Protein AF-A0A397WM15-F1 (afdb_monomer_lite)

Foldseek 3Di:
DVPCVVVCCVVAVVQLVVQLCVQLVVCCVVCPQHHLPDPVDPVSNVVSSVVSNVVSNVVSCVCSVCVVVVVVVVVLVVLVVLLVVLVVLLVVLVVVVPDDPPDDDDPPPVVVVSVVSNVVSVVVSVVSNCCSVVVAPPVNVVVVVCVLVVPVVSVVCVVVVVVVVVCCVVVVVVVPPPVVPPPPDDDD

Organism: NCBI:txid1940235

Secondary structure (DSSP, 8-state):
-HHHHHTTIIIIIHHHHHHHHHHHHHHHHHTTT--TT-SS-HHHHHHHHHHHHHHHHHHHHHHHHTHHHHHHHHHHHHHHHHHHHHHHHHHHHHHHHHS---S---HHHHHHHHHHHHHHHHHHHHHHHHHHTTSS-HHHHHHHHHHHHHSHHHHHHHHHHHHHHHHHHHHHHHTTTTTTSSSS----

Radius of gyration: 33.39 Å; chains: 1; bounding box: 94×26×94 Å

Structure (mmCIF, N/CA/C/O backbone):
data_AF-A0A397WM15-F1
#
_entry.id   AF-A0A397WM15-F1
#
loop_
_atom_site.group_PDB
_atom_site.id
_atom_site.type_symbol
_atom_site.label_atom_id
_atom_site.label_alt_id
_atom_site.label_comp_id
_atom_site.label_asym_id
_atom_site.label_entity_id
_atom_site.label_seq_id
_atom_site.pdbx_PDB_ins_code
_atom_site.Cartn_x
_atom_site.Cartn_y
_atom_site.Cartn_z
_atom_site.occupancy
_atom_site.B_iso_or_equiv
_atom_site.auth_seq_id
_atom_site.auth_comp_id
_atom_site.auth_asym_id
_atom_site.auth_atom_id
_atom_site.pdbx_PDB_model_num
ATOM 1 N N . MET A 1 1 ? -27.833 -17.710 -2.527 1.00 54.34 1 MET A N 1
ATOM 2 C CA . MET A 1 1 ? -26.428 -17.341 -2.224 1.00 54.34 1 MET A CA 1
ATOM 3 C C . MET A 1 1 ? -26.056 -15.906 -2.628 1.00 54.34 1 MET A C 1
ATOM 5 O O . MET A 1 1 ? -25.158 -15.355 -2.011 1.00 54.34 1 MET A O 1
ATOM 9 N N . SER A 1 2 ? -26.748 -15.255 -3.577 1.00 63.28 2 SER A N 1
ATOM 10 C CA . SER A 1 2 ? -26.380 -13.904 -4.061 1.00 63.28 2 SER A CA 1
ATOM 11 C C . SER A 1 2 ? -26.766 -12.721 -3.156 1.00 63.28 2 SER A C 1
ATOM 13 O O . SER A 1 2 ? -26.162 -11.661 -3.260 1.00 63.28 2 SER A O 1
ATOM 15 N N . VAL A 1 3 ? -27.729 -12.876 -2.239 1.00 62.28 3 VAL A N 1
ATOM 16 C CA . V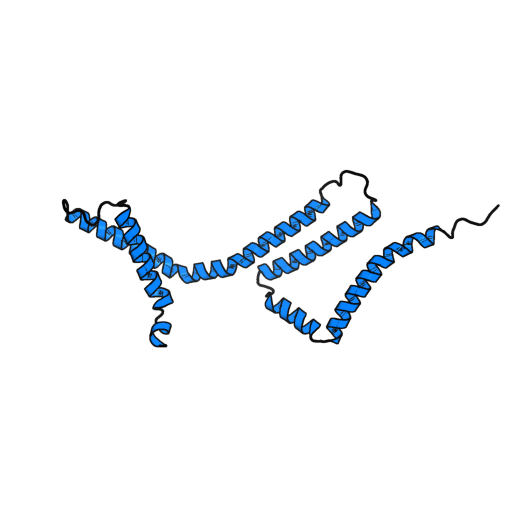AL A 1 3 ? -28.230 -11.751 -1.419 1.00 62.28 3 VAL A CA 1
ATOM 17 C C . VAL A 1 3 ? -27.223 -11.315 -0.343 1.00 62.28 3 VAL A C 1
ATOM 19 O O . VAL A 1 3 ? -27.030 -10.122 -0.152 1.00 62.28 3 VAL A O 1
ATOM 22 N N . LEU A 1 4 ? -26.505 -12.251 0.297 1.00 59.56 4 LEU A N 1
ATOM 23 C CA . LEU A 1 4 ? -25.482 -11.923 1.309 1.00 59.56 4 LEU A CA 1
ATOM 24 C C . LEU A 1 4 ? -24.221 -11.283 0.706 1.00 59.56 4 LEU A C 1
ATOM 26 O O . LEU A 1 4 ? -23.573 -10.477 1.369 1.00 59.56 4 LEU A O 1
ATOM 30 N N . LYS A 1 5 ? -23.877 -11.626 -0.542 1.00 58.12 5 LYS A N 1
ATOM 31 C CA . LYS A 1 5 ? -22.719 -11.051 -1.242 1.00 58.12 5 LYS A CA 1
ATOM 32 C C . LYS A 1 5 ? -22.997 -9.614 -1.698 1.00 58.12 5 LYS A C 1
ATOM 34 O O . LYS A 1 5 ? -22.130 -8.762 -1.587 1.00 58.12 5 LYS A O 1
ATOM 39 N N . ASN A 1 6 ? -24.230 -9.328 -2.121 1.00 62.03 6 ASN A N 1
ATOM 40 C CA . ASN A 1 6 ? -24.631 -7.989 -2.562 1.00 62.03 6 ASN A CA 1
ATOM 41 C C . ASN A 1 6 ? -24.880 -7.009 -1.402 1.00 62.03 6 ASN A C 1
ATOM 43 O O . ASN A 1 6 ? -24.878 -5.804 -1.622 1.00 62.03 6 ASN A O 1
ATOM 47 N N . PHE A 1 7 ? -25.084 -7.504 -0.176 1.00 64.12 7 PHE A N 1
ATOM 48 C CA . PHE A 1 7 ? -25.307 -6.661 1.006 1.00 64.12 7 PHE A CA 1
ATOM 49 C C . PHE A 1 7 ? -24.009 -6.119 1.631 1.00 64.12 7 PHE A C 1
ATOM 51 O O . PHE A 1 7 ? -24.062 -5.435 2.649 1.00 64.12 7 PHE A O 1
ATOM 58 N N . GLY A 1 8 ? -22.835 -6.460 1.081 1.00 70.75 8 GLY A N 1
ATOM 59 C CA . GLY A 1 8 ? -21.544 -6.060 1.653 1.00 70.75 8 GLY A CA 1
ATOM 60 C C . GLY A 1 8 ? -21.280 -6.659 3.041 1.00 70.75 8 GLY A C 1
ATOM 61 O O . GLY A 1 8 ? -20.458 -6.144 3.794 1.00 70.75 8 GLY A O 1
ATOM 62 N N . PHE A 1 9 ? -21.973 -7.743 3.415 1.00 81.31 9 PHE A N 1
ATOM 63 C CA . PHE A 1 9 ? -21.850 -8.339 4.748 1.00 81.31 9 PHE A CA 1
ATOM 64 C C . PHE A 1 9 ? -20.422 -8.827 5.030 1.00 81.31 9 PHE A C 1
ATOM 66 O O . PHE A 1 9 ? -19.881 -8.569 6.101 1.00 81.31 9 PHE A O 1
ATOM 73 N N . PHE A 1 10 ? -19.793 -9.490 4.059 1.00 81.62 10 PHE A N 1
ATOM 74 C CA . PHE A 1 10 ? -18.428 -10.003 4.206 1.00 81.62 10 PHE A CA 1
ATOM 75 C C . PHE A 1 10 ? -17.354 -8.925 4.057 1.00 81.62 10 PHE A C 1
ATOM 77 O O . PHE A 1 10 ? -16.310 -9.036 4.689 1.00 81.62 10 PHE A O 1
ATOM 84 N N . ASP A 1 11 ? -17.621 -7.884 3.271 1.00 80.50 11 ASP A N 1
ATOM 85 C CA . ASP A 1 11 ? -16.630 -6.848 2.968 1.00 80.50 11 ASP A CA 1
ATOM 86 C C . ASP A 1 11 ? -16.644 -5.705 3.996 1.00 80.50 11 ASP A C 1
ATOM 88 O O . ASP A 1 11 ? -15.633 -5.039 4.199 1.00 80.50 11 ASP A O 1
ATOM 92 N N . ILE A 1 12 ? -17.778 -5.483 4.674 1.00 84.94 12 ILE A N 1
ATOM 93 C CA . ILE A 1 12 ? -17.985 -4.335 5.570 1.00 84.94 12 ILE A CA 1
ATOM 94 C C . ILE A 1 12 ? -18.356 -4.799 6.979 1.00 84.94 12 ILE A C 1
ATOM 96 O O . ILE A 1 12 ? -17.668 -4.461 7.940 1.00 84.94 12 ILE A O 1
ATOM 100 N N . ILE A 1 13 ? -19.421 -5.593 7.126 1.00 88.56 13 ILE A N 1
ATOM 101 C CA . ILE A 1 13 ? -19.992 -5.923 8.446 1.00 88.56 13 ILE A CA 1
ATOM 102 C C . ILE A 1 13 ? -19.086 -6.885 9.224 1.00 88.56 13 ILE A C 1
ATOM 104 O O . ILE A 1 13 ? -18.831 -6.674 10.410 1.00 88.56 13 ILE A O 1
ATOM 108 N N . LEU A 1 14 ? -18.577 -7.929 8.569 1.00 91.19 14 LEU A N 1
ATOM 109 C CA . LEU A 1 14 ? -17.721 -8.919 9.217 1.00 91.19 14 LEU A CA 1
ATOM 110 C C . LEU A 1 14 ? -16.381 -8.315 9.690 1.00 91.19 14 LEU A C 1
ATOM 112 O O . LEU A 1 14 ? -16.061 -8.482 10.871 1.00 91.19 14 LEU A O 1
ATOM 116 N N . PRO A 1 15 ? -15.625 -7.562 8.862 1.00 89.50 15 PRO A N 1
ATOM 117 C CA . PRO A 1 15 ? -14.410 -6.888 9.311 1.00 89.50 15 PRO A CA 1
ATOM 118 C C . PRO A 1 15 ? -14.702 -5.850 10.395 1.00 89.50 15 PRO A C 1
ATOM 120 O O . PRO A 1 15 ? -13.944 -5.751 11.356 1.00 89.50 15 PRO A O 1
ATOM 123 N N . PHE A 1 16 ? -15.822 -5.127 10.293 1.00 93.94 16 PHE A N 1
ATOM 124 C CA . PHE A 1 16 ? -16.241 -4.153 11.300 1.00 93.94 16 PHE A CA 1
ATOM 125 C C . PHE A 1 16 ? -16.418 -4.784 12.683 1.00 93.94 16 PHE A C 1
ATOM 127 O O . PHE A 1 16 ? -15.799 -4.331 13.647 1.00 93.94 16 PHE A O 1
ATOM 134 N N . ILE A 1 17 ? -17.229 -5.845 12.782 1.00 94.88 17 ILE A N 1
ATOM 135 C CA . ILE A 1 17 ? -17.481 -6.535 14.056 1.00 94.88 17 ILE A CA 1
ATOM 136 C C . ILE A 1 17 ? -16.173 -7.109 14.607 1.00 94.88 17 ILE A C 1
ATOM 138 O O . ILE A 1 17 ? -15.927 -7.025 15.811 1.00 94.88 17 ILE A O 1
ATOM 142 N N . LEU A 1 18 ? -15.320 -7.653 13.733 1.00 95.38 18 LEU A N 1
ATOM 143 C CA . LEU A 1 18 ? -14.041 -8.230 14.127 1.00 95.38 18 LEU A CA 1
ATOM 144 C C . LEU A 1 18 ? -13.084 -7.175 14.694 1.00 95.38 18 LEU A C 1
ATOM 146 O O . LEU A 1 18 ? -12.526 -7.384 15.768 1.00 95.38 18 LEU A O 1
ATOM 150 N N . ILE A 1 19 ? -12.923 -6.035 14.017 1.00 95.69 19 ILE A N 1
ATOM 151 C CA . ILE A 1 19 ? -12.065 -4.935 14.479 1.00 95.69 19 ILE A CA 1
ATOM 152 C C . ILE A 1 19 ? -12.622 -4.341 15.772 1.00 95.69 19 ILE A C 1
ATOM 154 O O . ILE A 1 19 ? -11.866 -4.146 16.721 1.00 95.69 19 ILE A O 1
ATOM 158 N N . TYR A 1 20 ? -13.935 -4.109 15.848 1.00 96.69 20 TYR A N 1
ATOM 159 C CA . TYR A 1 20 ? -14.584 -3.627 17.066 1.00 96.69 20 TYR A CA 1
ATOM 160 C C . TYR A 1 20 ? -14.300 -4.556 18.252 1.00 96.69 20 TYR A C 1
ATOM 162 O O . TYR A 1 20 ? -13.811 -4.099 19.284 1.00 96.69 20 TYR A O 1
ATOM 170 N N . ALA A 1 21 ? -14.553 -5.859 18.098 1.00 96.31 21 ALA A N 1
ATOM 171 C CA . ALA A 1 21 ? -14.347 -6.838 19.161 1.00 96.31 21 ALA A CA 1
ATOM 172 C C . ALA A 1 21 ? -12.867 -6.975 19.542 1.00 96.31 21 ALA A C 1
ATOM 174 O O . ALA A 1 21 ? -12.546 -7.097 20.724 1.00 96.31 21 ALA A O 1
ATOM 175 N N . LEU A 1 22 ? -11.965 -6.922 18.560 1.00 97.00 22 LEU A N 1
ATOM 176 C CA . LEU A 1 22 ? -10.525 -7.004 18.778 1.00 97.00 22 LEU A CA 1
ATOM 177 C C . LEU A 1 22 ? -10.012 -5.793 19.561 1.00 97.00 22 LEU A C 1
ATOM 179 O O . LEU A 1 22 ? -9.345 -5.967 20.577 1.00 97.00 22 LEU A O 1
ATOM 183 N N . ILE A 1 23 ? -10.362 -4.577 19.143 1.00 96.50 23 ILE A N 1
ATOM 184 C CA . ILE A 1 23 ? -9.941 -3.348 19.824 1.00 96.50 23 ILE A CA 1
ATOM 185 C C . ILE A 1 23 ? -10.574 -3.258 21.216 1.00 96.50 23 ILE A C 1
ATOM 187 O O . ILE A 1 23 ? -9.862 -2.991 22.187 1.00 96.50 23 ILE A O 1
ATOM 191 N N . PHE A 1 24 ? -11.864 -3.584 21.340 1.00 95.19 24 PHE A N 1
ATOM 192 C CA . PHE A 1 24 ? -12.550 -3.652 22.631 1.00 95.19 24 PHE A CA 1
ATOM 193 C C . PHE A 1 24 ? -11.863 -4.649 23.564 1.00 95.19 24 PHE A C 1
ATOM 195 O O . PHE A 1 24 ? -11.583 -4.331 24.718 1.00 95.19 24 PHE A O 1
ATOM 202 N N . GLY A 1 25 ? -11.546 -5.843 23.061 1.00 94.75 25 GLY A N 1
ATOM 203 C CA . GLY A 1 25 ? -10.860 -6.885 23.816 1.00 94.75 25 GLY A CA 1
ATOM 204 C C . GLY A 1 25 ? -9.452 -6.474 24.245 1.00 94.75 25 GLY A C 1
ATOM 205 O O . GLY A 1 25 ? -9.078 -6.711 25.392 1.00 94.75 25 GLY A O 1
ATOM 206 N N . ILE A 1 26 ? -8.688 -5.817 23.368 1.00 95.81 26 ILE A N 1
ATOM 207 C CA . ILE A 1 26 ? -7.344 -5.311 23.687 1.00 95.81 26 ILE A CA 1
ATOM 208 C C . ILE A 1 26 ? -7.418 -4.240 24.780 1.00 95.81 26 ILE A C 1
ATOM 210 O O . ILE A 1 26 ? -6.690 -4.323 25.770 1.00 95.81 26 ILE A O 1
ATOM 214 N N . LEU A 1 27 ? -8.308 -3.257 24.644 1.00 94.50 27 LEU A N 1
ATOM 215 C CA . LEU A 1 27 ? -8.485 -2.182 25.627 1.00 94.50 27 LEU A CA 1
ATOM 216 C C . LEU A 1 27 ? -8.990 -2.713 26.974 1.00 94.50 27 LEU A C 1
ATOM 218 O O . LEU A 1 27 ? -8.492 -2.306 28.021 1.00 94.50 27 LEU A O 1
ATOM 222 N N . ALA A 1 28 ? -9.934 -3.656 26.954 1.00 92.00 28 ALA A N 1
ATOM 223 C CA . ALA A 1 28 ? -10.454 -4.280 28.166 1.00 92.00 28 ALA A CA 1
ATOM 224 C C . ALA A 1 28 ? -9.397 -5.144 28.868 1.00 92.00 28 ALA A C 1
ATOM 226 O O . ALA A 1 28 ? -9.311 -5.128 30.092 1.00 92.00 28 ALA A O 1
ATOM 227 N N . LYS A 1 29 ? -8.567 -5.874 28.110 1.00 92.62 29 LYS A N 1
ATOM 228 C CA . LYS A 1 29 ? -7.525 -6.741 28.677 1.00 92.62 29 LYS A CA 1
ATOM 229 C C . LYS A 1 29 ? -6.316 -5.968 29.197 1.00 92.62 29 LYS A C 1
ATOM 231 O O . LYS A 1 29 ? -5.704 -6.392 30.169 1.00 92.62 29 LYS A O 1
ATOM 236 N N . THR A 1 30 ? -5.959 -4.864 28.546 1.00 93.44 30 THR A N 1
ATOM 237 C CA . THR A 1 30 ? -4.837 -4.016 28.981 1.00 93.44 30 THR A CA 1
ATOM 238 C C . THR A 1 30 ? -5.197 -3.114 30.157 1.00 93.44 30 THR A C 1
ATOM 240 O O . THR A 1 30 ? -4.291 -2.593 30.797 1.00 93.44 30 THR A O 1
ATOM 243 N N . GLN A 1 31 ? -6.492 -2.932 30.450 1.00 88.75 31 GLN A N 1
ATOM 244 C CA . GLN A 1 31 ? -7.000 -2.108 31.554 1.00 88.75 31 GLN A CA 1
ATOM 245 C C 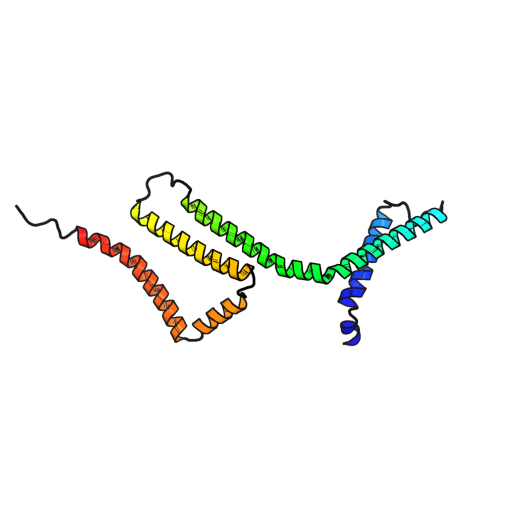. GLN A 1 31 ? -6.420 -0.679 31.578 1.00 88.75 31 GLN A C 1
ATOM 247 O O . GLN A 1 31 ? -6.398 -0.028 32.620 1.00 88.75 31 GLN A O 1
ATOM 252 N N . ILE A 1 32 ? -6.001 -0.148 30.419 1.00 88.81 32 ILE A N 1
ATOM 253 C CA . ILE A 1 32 ? -5.406 1.198 30.286 1.00 88.81 32 ILE A CA 1
ATOM 254 C C . ILE A 1 32 ? -6.354 2.292 30.794 1.00 88.81 32 ILE A C 1
ATOM 256 O O . ILE A 1 32 ? -5.917 3.302 31.338 1.00 88.81 32 ILE A O 1
ATOM 260 N N . LEU A 1 33 ? -7.661 2.088 30.623 1.00 85.19 33 LEU A N 1
ATOM 261 C CA . LEU A 1 33 ? -8.709 3.023 31.038 1.00 85.19 33 LEU A CA 1
ATOM 262 C C . LEU A 1 33 ? -9.352 2.639 32.384 1.00 85.19 33 LEU A C 1
ATOM 264 O O . LEU A 1 33 ? -10.275 3.315 32.834 1.00 85.19 33 LEU A O 1
ATOM 268 N N . GLY A 1 34 ? -8.872 1.571 33.027 1.00 84.62 34 GLY A N 1
ATOM 269 C CA . GLY A 1 34 ? -9.481 0.931 34.194 1.00 84.62 34 GLY A CA 1
ATOM 270 C C . GLY A 1 34 ? -10.110 -0.425 33.866 1.00 84.62 34 GLY A C 1
ATOM 271 O O . GLY A 1 34 ? -10.104 -0.862 32.714 1.00 84.62 34 GLY A O 1
ATOM 272 N N . ASP A 1 35 ? -10.654 -1.094 34.884 1.00 88.31 35 ASP A N 1
ATOM 273 C CA . ASP A 1 35 ? -11.287 -2.405 34.739 1.00 88.31 35 ASP A CA 1
ATOM 274 C C . ASP A 1 35 ? -12.787 -2.266 34.373 1.00 88.31 35 ASP A C 1
ATOM 276 O O . ASP A 1 35 ? -13.593 -1.812 35.190 1.00 88.31 35 ASP A O 1
ATOM 280 N N . PRO A 1 36 ? -13.207 -2.658 33.151 1.00 83.31 36 PRO A N 1
ATOM 281 C CA . PRO A 1 36 ? -14.607 -2.589 32.718 1.00 83.31 36 PRO A CA 1
ATOM 282 C C . PRO A 1 36 ? -15.515 -3.658 33.356 1.00 83.31 36 PRO A C 1
ATOM 284 O O . PRO A 1 36 ? -16.713 -3.722 33.032 1.00 83.31 36 PRO A O 1
ATOM 287 N N . PHE A 1 37 ? -14.962 -4.519 34.213 1.00 84.38 37 PHE A N 1
ATOM 288 C CA . PHE A 1 37 ? -15.671 -5.562 34.955 1.00 84.38 37 PHE A CA 1
ATOM 289 C C . PHE A 1 37 ? -15.461 -5.451 36.477 1.00 84.38 37 PHE A C 1
ATOM 291 O O . PHE A 1 37 ? -15.766 -6.400 37.203 1.00 84.38 37 PHE A O 1
ATOM 298 N N . GLU A 1 38 ? -14.988 -4.295 36.961 1.00 85.19 38 GLU A N 1
ATOM 299 C CA . GLU A 1 38 ? -14.793 -4.030 38.389 1.00 85.19 38 GLU A CA 1
ATOM 300 C C . GLU A 1 38 ? -16.117 -4.149 39.163 1.00 85.19 38 GLU A C 1
ATOM 302 O O . GLU A 1 38 ? -17.130 -3.555 38.788 1.00 85.19 38 GLU A O 1
ATOM 307 N N . LYS A 1 39 ? -16.116 -4.932 40.251 1.00 80.94 39 LYS A N 1
ATOM 308 C CA . LYS A 1 39 ? -17.309 -5.168 41.089 1.00 80.94 39 LYS A CA 1
ATOM 309 C C . LYS A 1 39 ? -17.465 -4.167 42.233 1.00 80.94 39 LYS A C 1
ATOM 311 O O . LYS A 1 39 ? -18.573 -3.997 42.724 1.00 80.94 39 LYS A O 1
ATOM 316 N N . ASP A 1 40 ? -16.372 -3.531 42.649 1.00 81.94 40 ASP A N 1
ATOM 317 C CA . ASP A 1 40 ? -16.343 -2.629 43.808 1.00 81.94 40 ASP A CA 1
ATOM 318 C C . ASP A 1 40 ? -17.006 -1.276 43.499 1.00 81.94 40 ASP A C 1
ATOM 320 O O . ASP A 1 40 ? -17.732 -0.708 44.309 1.00 81.94 40 ASP A O 1
ATOM 324 N N . ASN A 1 41 ? -16.822 -0.778 42.272 1.00 86.31 41 ASN A N 1
ATOM 325 C CA . ASN A 1 41 ? -17.402 0.482 41.823 1.00 86.31 41 ASN A CA 1
ATOM 326 C C . ASN A 1 41 ? -18.117 0.314 40.480 1.00 86.31 41 ASN A C 1
ATOM 328 O O . ASN A 1 41 ? -17.574 0.593 39.407 1.00 86.31 41 ASN A O 1
ATOM 332 N N . GLU A 1 42 ? -19.374 -0.120 40.551 1.00 87.06 42 GLU A N 1
ATOM 333 C CA . GLU A 1 42 ? -20.180 -0.413 39.365 1.00 87.06 42 GLU A CA 1
ATOM 334 C C . GLU A 1 42 ? -20.388 0.823 38.471 1.00 87.06 42 GLU A C 1
ATOM 336 O O . GLU A 1 42 ? -20.399 0.711 37.243 1.00 87.06 42 GLU A O 1
ATOM 341 N N . ALA A 1 43 ? -20.499 2.019 39.063 1.00 87.56 43 ALA A N 1
ATOM 342 C CA . ALA A 1 43 ? -20.637 3.269 38.316 1.00 87.56 43 ALA A CA 1
ATOM 343 C C . ALA A 1 43 ? -19.388 3.551 37.465 1.00 87.56 43 ALA A C 1
ATOM 345 O O . ALA A 1 43 ? -19.498 3.888 36.281 1.00 87.56 43 ALA A O 1
ATOM 346 N N . ARG A 1 44 ? -18.199 3.342 38.043 1.00 87.69 44 ARG A N 1
ATOM 347 C CA . ARG A 1 44 ? -16.922 3.476 37.337 1.00 87.69 44 ARG A CA 1
ATOM 348 C C . ARG A 1 44 ? -16.769 2.415 36.249 1.00 87.69 44 ARG A C 1
ATOM 350 O O . ARG A 1 44 ? -16.441 2.770 35.118 1.00 87.69 44 ARG A O 1
ATOM 357 N N . ALA A 1 45 ? -17.075 1.151 36.543 1.00 88.06 45 ALA A N 1
ATOM 358 C CA . ALA A 1 45 ? -16.999 0.063 35.565 1.00 88.06 45 ALA A CA 1
ATOM 359 C C . ALA A 1 45 ? -17.896 0.327 34.339 1.00 88.06 45 ALA A C 1
ATOM 361 O O . ALA A 1 45 ? -17.479 0.130 33.192 1.00 88.06 45 ALA A O 1
ATOM 362 N N . ARG A 1 46 ? -19.111 0.854 34.558 1.00 89.69 46 ARG A N 1
ATOM 363 C CA . ARG A 1 46 ? -20.043 1.234 33.481 1.00 89.69 46 ARG A CA 1
ATOM 364 C C . ARG A 1 46 ? -19.512 2.377 32.617 1.00 89.69 46 ARG A C 1
ATOM 366 O O . ARG A 1 46 ? -19.652 2.337 31.390 1.00 89.69 46 ARG A O 1
ATOM 373 N N . PHE A 1 47 ? -18.895 3.375 33.247 1.00 91.38 47 PHE A N 1
ATOM 374 C CA . PHE A 1 47 ? -18.282 4.503 32.549 1.00 91.38 47 PHE A CA 1
ATOM 375 C C . PHE A 1 47 ? -17.103 4.044 31.682 1.00 91.38 47 PHE A C 1
ATOM 377 O O . PHE A 1 47 ? -17.075 4.320 30.482 1.00 91.38 47 PHE A O 1
ATOM 384 N N . VAL A 1 48 ? -16.192 3.247 32.249 1.00 91.75 48 VAL A N 1
ATOM 385 C CA . VAL A 1 48 ? -15.030 2.693 31.536 1.00 91.75 48 VAL A CA 1
ATOM 386 C C . VAL A 1 48 ? -15.468 1.820 30.360 1.00 91.75 48 VAL A C 1
ATOM 388 O O . VAL A 1 48 ? -14.968 1.993 29.248 1.00 91.75 48 VAL A O 1
ATOM 391 N N . ARG A 1 49 ? -16.459 0.938 30.551 1.00 92.75 49 ARG A N 1
ATOM 392 C CA . ARG A 1 49 ? -16.993 0.101 29.465 1.00 92.75 49 ARG A CA 1
ATOM 393 C C . ARG A 1 49 ? -17.578 0.933 28.323 1.00 92.75 49 ARG A C 1
ATOM 395 O O . ARG A 1 49 ? -17.356 0.602 27.160 1.00 92.75 49 ARG A O 1
ATOM 402 N N . SER A 1 50 ? -18.311 1.998 28.644 1.00 93.69 50 SER A N 1
ATOM 403 C CA . SER A 1 50 ? -18.890 2.899 27.638 1.00 93.69 50 SER A CA 1
ATOM 404 C C . SER A 1 50 ? -17.804 3.603 26.825 1.00 93.69 50 SER A C 1
ATOM 406 O O . SER A 1 50 ? -17.896 3.649 25.601 1.00 93.69 50 SER A O 1
ATOM 408 N N . ILE A 1 51 ? -16.741 4.076 27.484 1.00 94.50 51 ILE A N 1
ATOM 409 C CA . ILE A 1 51 ? -15.601 4.704 26.804 1.00 94.50 51 ILE A CA 1
ATOM 410 C C . ILE A 1 51 ? -14.874 3.700 25.909 1.00 94.50 51 ILE A C 1
ATOM 412 O O . ILE A 1 51 ? -14.643 3.993 24.737 1.00 94.50 51 ILE A O 1
ATOM 416 N N . ILE A 1 52 ? -14.544 2.511 26.424 1.00 95.25 52 ILE A N 1
ATOM 417 C CA . ILE A 1 52 ? -13.865 1.472 25.637 1.00 95.25 52 ILE A CA 1
ATOM 418 C C . ILE A 1 52 ? -14.707 1.102 24.412 1.00 95.25 52 ILE A C 1
ATOM 420 O O . ILE A 1 52 ? -14.171 1.014 23.307 1.00 95.25 52 ILE A O 1
ATOM 424 N N . SER A 1 53 ? -16.021 0.934 24.586 1.00 95.44 53 SER A N 1
ATOM 425 C CA . SER A 1 53 ? -16.953 0.662 23.488 1.00 95.44 53 SER A CA 1
ATOM 426 C C . SER A 1 53 ? -16.939 1.775 22.440 1.00 95.44 53 SER A C 1
ATOM 428 O O . SER A 1 53 ? -16.747 1.497 21.258 1.00 95.44 53 SER A O 1
ATOM 430 N N . LEU A 1 54 ? -17.043 3.039 22.858 1.00 96.00 54 LEU A N 1
ATOM 431 C CA . LEU A 1 54 ? -17.075 4.184 21.949 1.00 96.00 54 LEU A CA 1
ATOM 432 C C . LEU A 1 54 ? -15.760 4.361 21.174 1.00 96.00 54 LEU A C 1
ATOM 434 O O . LEU A 1 54 ? -15.786 4.613 19.967 1.00 96.00 54 LEU A O 1
ATOM 438 N N . ILE A 1 55 ? -14.615 4.178 21.838 1.00 95.62 55 ILE A N 1
ATOM 439 C CA . ILE A 1 55 ? -13.293 4.225 21.196 1.00 95.62 55 ILE A CA 1
ATOM 440 C C . ILE A 1 55 ? -13.159 3.086 20.182 1.00 95.62 55 ILE A C 1
ATOM 442 O O . ILE A 1 55 ? -12.786 3.320 19.033 1.00 95.62 55 ILE A O 1
ATOM 446 N N . SER A 1 56 ? -13.516 1.863 20.581 1.00 96.44 56 SER A N 1
ATOM 447 C CA . SER A 1 56 ? -13.430 0.681 19.713 1.00 96.44 56 SER A CA 1
ATOM 448 C C . SER A 1 56 ? -14.336 0.810 18.493 1.00 96.44 56 SER A C 1
ATOM 450 O O . SER A 1 56 ? -13.930 0.480 17.381 1.00 96.44 56 SER A O 1
ATOM 452 N N . LEU A 1 57 ? -15.544 1.340 18.688 1.00 96.31 57 LEU A N 1
ATOM 453 C CA . LEU A 1 57 ? -16.511 1.602 17.628 1.00 96.31 57 LEU A CA 1
ATOM 454 C C . LEU A 1 57 ? -15.991 2.659 16.649 1.00 96.31 57 LEU A C 1
ATOM 456 O O . LEU A 1 57 ? -16.052 2.458 15.438 1.00 96.31 57 LEU A O 1
ATOM 460 N N . SER A 1 58 ? -15.428 3.753 17.167 1.00 95.94 58 SER A N 1
ATOM 461 C CA . SER A 1 58 ? -14.846 4.822 16.348 1.00 95.94 58 SER A CA 1
ATOM 462 C C . SER A 1 58 ? -13.682 4.309 15.499 1.00 95.94 58 SER A C 1
ATOM 464 O O . SER A 1 58 ? -13.625 4.584 14.302 1.00 95.94 58 SER A O 1
ATOM 466 N N . ILE A 1 59 ? -12.787 3.508 16.085 1.00 95.12 59 ILE A N 1
ATOM 467 C CA . ILE A 1 59 ? -11.665 2.895 15.361 1.00 95.12 59 ILE A CA 1
ATOM 468 C C . ILE A 1 59 ? -12.176 1.926 14.291 1.00 95.12 59 ILE A C 1
ATOM 470 O O . ILE A 1 59 ? -11.718 1.988 13.152 1.00 95.12 59 ILE A O 1
ATOM 474 N N . ALA A 1 60 ? -13.150 1.073 14.616 1.00 95.00 60 ALA A N 1
ATOM 475 C CA . ALA A 1 60 ? -13.728 0.140 13.651 1.00 95.00 60 ALA A CA 1
ATOM 476 C C . ALA A 1 60 ? -14.344 0.868 12.445 1.00 95.00 60 ALA A C 1
ATOM 478 O O . ALA A 1 60 ? -14.087 0.483 11.303 1.00 95.00 60 ALA A O 1
ATOM 479 N N . PHE A 1 61 ? -15.083 1.958 12.675 1.00 93.44 61 PHE A N 1
ATOM 480 C CA . PHE A 1 61 ? -15.618 2.784 11.590 1.00 93.44 61 PHE A CA 1
ATOM 481 C C . PHE A 1 61 ? -14.528 3.458 10.758 1.00 93.44 61 PHE A C 1
ATOM 483 O O . PHE A 1 61 ? -14.641 3.475 9.535 1.00 93.44 61 PHE A O 1
ATOM 490 N N . LEU A 1 62 ? -13.470 3.984 11.382 1.00 93.31 62 LEU A N 1
ATOM 491 C CA . LEU A 1 62 ? -12.362 4.608 10.654 1.00 93.31 62 LEU A CA 1
ATOM 492 C C . LEU A 1 62 ? -11.633 3.605 9.757 1.00 93.31 62 LEU A C 1
ATOM 494 O O . LEU A 1 62 ? -11.363 3.906 8.597 1.00 93.31 62 LEU A O 1
ATOM 498 N N . VAL A 1 63 ? -11.349 2.406 10.268 1.00 91.88 63 VAL A N 1
ATOM 499 C CA . VAL A 1 63 ? -10.640 1.372 9.503 1.00 91.88 63 VAL A CA 1
ATOM 500 C C . VAL A 1 63 ? -11.479 0.895 8.318 1.00 91.88 63 VAL A C 1
ATOM 502 O O . VAL A 1 63 ? -10.974 0.815 7.201 1.00 91.88 63 VAL A O 1
ATOM 505 N N . VAL A 1 64 ? -12.768 0.626 8.536 1.00 90.94 64 VAL A N 1
ATOM 506 C CA . VAL A 1 64 ? -13.670 0.170 7.467 1.00 90.94 64 VAL A CA 1
ATOM 507 C C . VAL A 1 64 ? -13.964 1.295 6.471 1.00 90.94 64 VAL A C 1
ATOM 509 O O . VAL A 1 64 ? -13.971 1.062 5.265 1.00 90.94 64 VAL A O 1
ATOM 512 N N . GLY A 1 65 ? -14.126 2.534 6.940 1.00 88.75 65 GLY A N 1
ATOM 513 C CA . GLY A 1 65 ? -14.303 3.703 6.076 1.00 88.75 65 GLY A CA 1
ATOM 514 C C . GLY A 1 65 ? -13.080 3.988 5.198 1.00 88.75 65 GLY A C 1
ATOM 515 O O . GLY A 1 65 ? -13.225 4.385 4.042 1.00 88.75 65 GLY A O 1
ATOM 516 N N . ALA A 1 66 ? -11.874 3.723 5.706 1.00 89.50 66 ALA A N 1
ATOM 517 C CA . ALA A 1 66 ? -10.628 3.871 4.961 1.00 89.50 66 ALA A CA 1
ATOM 518 C C . ALA A 1 66 ? -10.309 2.685 4.031 1.00 89.50 66 ALA A C 1
ATOM 520 O O . ALA A 1 66 ? -9.312 2.744 3.312 1.00 89.50 66 ALA A O 1
ATOM 521 N N . TYR A 1 67 ? -11.135 1.631 3.995 1.00 85.81 67 TYR A N 1
ATOM 522 C CA . TYR A 1 67 ? -10.863 0.401 3.242 1.00 85.81 67 TYR A CA 1
ATOM 523 C C . TYR A 1 67 ? -10.481 0.657 1.778 1.00 85.81 67 TYR A C 1
ATOM 525 O O . TYR A 1 67 ? -9.435 0.204 1.318 1.00 85.81 67 TYR A O 1
ATOM 533 N N . ASN A 1 68 ? -11.275 1.462 1.066 1.00 85.75 68 ASN A N 1
ATOM 534 C CA . ASN A 1 68 ? -11.007 1.788 -0.336 1.00 85.75 68 ASN A CA 1
ATOM 535 C C . ASN A 1 68 ? -9.678 2.532 -0.514 1.00 85.75 68 ASN A C 1
ATOM 537 O O . ASN A 1 68 ? -8.962 2.292 -1.479 1.00 85.75 68 ASN A O 1
ATOM 541 N N . VAL A 1 69 ? -9.323 3.417 0.421 1.00 87.56 69 VAL A N 1
ATOM 542 C CA . VAL A 1 69 ? -8.053 4.156 0.378 1.00 87.56 69 VAL A CA 1
ATOM 543 C C . VAL A 1 69 ? -6.882 3.196 0.568 1.00 87.56 69 VAL A C 1
ATOM 545 O O . VAL A 1 69 ? -5.915 3.250 -0.188 1.00 87.56 69 VAL A O 1
ATOM 548 N N . VAL A 1 70 ? -6.986 2.277 1.530 1.00 87.06 70 VAL A N 1
ATOM 549 C CA . VAL A 1 70 ? -5.951 1.268 1.788 1.00 87.06 70 VAL A CA 1
ATOM 550 C C . VAL A 1 70 ? -5.772 0.344 0.584 1.00 87.06 70 VAL A C 1
ATOM 552 O O . VAL A 1 70 ? -4.634 0.087 0.194 1.00 87.06 70 VAL A O 1
ATOM 555 N N . LEU A 1 71 ? -6.862 -0.091 -0.055 1.00 87.62 71 LEU A N 1
ATOM 556 C CA . LEU A 1 71 ? -6.790 -0.883 -1.286 1.00 87.62 71 LEU A CA 1
ATOM 557 C C . LEU A 1 71 ? -6.065 -0.137 -2.410 1.00 87.62 71 LEU A C 1
ATOM 559 O O . LEU A 1 71 ? -5.182 -0.700 -3.051 1.00 87.62 71 LEU A O 1
ATOM 563 N N . ARG A 1 72 ? -6.375 1.149 -2.616 1.00 86.81 72 ARG A N 1
ATOM 564 C CA . ARG A 1 72 ? -5.681 1.970 -3.621 1.00 86.81 72 ARG A CA 1
ATOM 565 C C . ARG A 1 72 ? -4.195 2.122 -3.324 1.00 86.81 72 ARG A C 1
ATOM 567 O O . ARG A 1 72 ? -3.382 2.074 -4.241 1.00 86.81 72 ARG A O 1
ATOM 574 N N . ILE A 1 73 ? -3.829 2.272 -2.052 1.00 88.31 73 ILE A N 1
ATOM 575 C CA . ILE A 1 73 ? -2.420 2.297 -1.651 1.00 88.31 73 ILE A CA 1
ATOM 576 C C . ILE A 1 73 ? -1.764 0.951 -1.971 1.00 88.31 73 ILE A C 1
ATOM 578 O O . ILE A 1 73 ? -0.679 0.939 -2.541 1.00 88.31 73 ILE A O 1
ATOM 582 N N . GLN A 1 74 ? -2.416 -0.175 -1.670 1.00 89.12 74 GLN A N 1
ATOM 583 C CA . GLN A 1 74 ? -1.884 -1.507 -1.979 1.00 89.12 74 GLN A CA 1
ATOM 584 C C . GLN A 1 74 ? -1.678 -1.737 -3.479 1.00 89.12 74 GLN A C 1
ATOM 586 O O . GLN A 1 74 ? -0.661 -2.311 -3.862 1.00 89.12 74 GLN A O 1
ATOM 591 N N . GLU A 1 75 ? -2.585 -1.242 -4.323 1.00 87.56 75 GLU A N 1
ATOM 592 C CA . GLU A 1 75 ? -2.413 -1.244 -5.782 1.00 87.56 75 GLU A CA 1
ATOM 593 C C . GLU A 1 75 ? -1.208 -0.394 -6.221 1.00 87.56 75 GLU A C 1
ATOM 595 O O . GLU A 1 75 ? -0.534 -0.732 -7.192 1.00 87.56 75 GLU A O 1
ATOM 600 N N . PHE A 1 76 ? -0.907 0.690 -5.500 1.00 86.12 76 PHE A N 1
ATOM 601 C CA . PHE A 1 76 ? 0.177 1.617 -5.826 1.00 86.12 76 PHE A CA 1
ATOM 602 C C . PHE A 1 76 ? 1.565 1.161 -5.339 1.00 86.12 76 PHE A C 1
ATOM 604 O O . PHE A 1 76 ? 2.567 1.439 -6.000 1.00 86.12 76 PHE A O 1
ATOM 611 N N . ILE A 1 77 ? 1.642 0.434 -4.215 1.00 88.81 77 ILE A N 1
ATOM 612 C CA . ILE A 1 77 ? 2.896 -0.088 -3.635 1.00 88.81 77 ILE A CA 1
ATOM 613 C C . ILE A 1 77 ? 3.823 -0.757 -4.670 1.00 88.81 77 ILE A C 1
ATOM 615 O O . ILE A 1 77 ? 5.000 -0.388 -4.707 1.00 88.81 77 ILE A O 1
ATOM 619 N N . PRO A 1 78 ? 3.375 -1.704 -5.520 1.00 87.38 78 PRO A N 1
ATOM 620 C CA . PRO A 1 78 ? 4.268 -2.355 -6.479 1.00 87.38 78 PRO A CA 1
ATOM 621 C C . PRO A 1 78 ? 4.869 -1.368 -7.487 1.00 87.38 78 PRO A C 1
ATOM 623 O O . PRO A 1 78 ? 6.059 -1.460 -7.783 1.00 87.38 78 PRO A O 1
ATOM 626 N N . TYR A 1 79 ? 4.100 -0.383 -7.960 1.00 86.50 79 TYR A N 1
ATOM 627 C CA . TYR A 1 79 ? 4.607 0.655 -8.863 1.00 86.50 79 TYR A CA 1
ATOM 628 C C . TYR A 1 79 ? 5.629 1.564 -8.174 1.00 86.50 79 TYR A C 1
ATOM 630 O O . TYR A 1 79 ? 6.655 1.898 -8.765 1.00 86.50 79 TYR A O 1
ATOM 638 N N . ALA A 1 80 ? 5.400 1.911 -6.905 1.00 87.06 80 ALA A N 1
ATOM 639 C CA . ALA A 1 80 ? 6.356 2.684 -6.116 1.00 87.06 80 ALA A CA 1
ATOM 640 C C . ALA A 1 80 ? 7.686 1.932 -5.923 1.00 87.06 80 ALA A C 1
ATOM 642 O O . ALA A 1 80 ? 8.758 2.521 -6.059 1.00 87.06 80 ALA A O 1
ATOM 643 N N . ILE A 1 81 ? 7.629 0.622 -5.658 1.00 90.12 81 ILE A N 1
ATOM 644 C CA . ILE A 1 81 ? 8.824 -0.227 -5.531 1.00 90.12 81 ILE A CA 1
ATOM 645 C C . ILE A 1 81 ? 9.572 -0.314 -6.866 1.00 90.12 81 ILE A C 1
ATOM 647 O O . ILE A 1 81 ? 10.792 -0.152 -6.886 1.00 90.12 81 ILE A O 1
ATOM 651 N N . LEU A 1 82 ? 8.861 -0.529 -7.978 1.00 86.62 82 LEU A N 1
ATOM 652 C CA . LEU A 1 82 ? 9.461 -0.557 -9.317 1.00 86.62 82 LEU A CA 1
ATOM 653 C C . LEU A 1 82 ? 10.158 0.763 -9.659 1.00 86.62 82 LEU A C 1
ATOM 655 O O . LEU A 1 82 ? 11.259 0.747 -10.209 1.00 86.62 82 LEU A O 1
ATOM 659 N N . TYR A 1 83 ? 9.560 1.892 -9.282 1.00 86.75 83 TYR A N 1
ATOM 660 C CA . TYR A 1 83 ? 10.160 3.208 -9.469 1.00 86.75 83 TYR A CA 1
ATOM 661 C C . TYR A 1 83 ? 11.431 3.397 -8.630 1.00 86.75 83 TYR A C 1
ATOM 663 O O . TYR A 1 83 ? 12.455 3.851 -9.135 1.00 86.75 83 TYR A O 1
ATOM 671 N N . ILE A 1 84 ? 11.413 3.005 -7.353 1.00 88.94 84 ILE A N 1
ATOM 672 C CA . ILE A 1 84 ? 12.613 3.064 -6.503 1.00 88.94 84 ILE A CA 1
ATOM 673 C C . ILE A 1 84 ? 13.725 2.182 -7.085 1.00 88.94 84 ILE A C 1
ATOM 675 O O . ILE A 1 84 ? 14.885 2.598 -7.138 1.00 88.94 84 ILE A O 1
ATOM 679 N N . LEU A 1 85 ? 13.377 0.985 -7.565 1.00 88.62 85 LEU A N 1
ATOM 680 C CA . LEU A 1 85 ? 14.327 0.064 -8.181 1.00 88.62 85 LEU A CA 1
ATOM 681 C C . LEU A 1 85 ? 14.911 0.627 -9.484 1.00 88.62 85 LEU A C 1
ATOM 683 O O . LEU A 1 85 ? 16.112 0.488 -9.714 1.00 88.62 85 LEU A O 1
ATOM 687 N N . SER A 1 86 ? 14.101 1.289 -10.317 1.00 84.75 86 SER A N 1
ATOM 688 C CA . SER A 1 86 ? 14.582 1.901 -11.561 1.00 84.75 86 SER A CA 1
ATOM 689 C C . SER A 1 86 ? 15.580 3.025 -11.276 1.00 84.75 86 SER A C 1
ATOM 691 O O . SER A 1 86 ? 16.652 3.063 -11.885 1.00 84.75 86 SER A O 1
ATOM 693 N N . VAL A 1 87 ? 15.284 3.885 -10.296 1.00 88.06 87 VAL A N 1
ATOM 694 C CA . VAL A 1 87 ? 16.195 4.946 -9.843 1.00 88.06 87 VAL A CA 1
ATOM 695 C C . VAL A 1 87 ? 17.488 4.347 -9.292 1.00 88.06 87 VAL A C 1
ATOM 697 O O . VAL A 1 87 ? 18.575 4.798 -9.652 1.00 88.06 87 VAL A O 1
ATOM 700 N N . PHE A 1 88 ? 17.398 3.299 -8.472 1.00 87.31 88 PHE A N 1
ATOM 701 C CA . PHE A 1 88 ? 18.575 2.606 -7.951 1.00 87.31 88 PHE A CA 1
ATOM 702 C C . PHE A 1 88 ? 19.447 2.028 -9.075 1.00 87.31 88 PHE A C 1
ATOM 704 O O . PHE A 1 88 ? 20.664 2.213 -9.071 1.00 87.31 88 PHE A O 1
ATOM 711 N N . MET A 1 89 ? 18.839 1.390 -10.077 1.00 82.31 89 MET A N 1
ATOM 712 C CA . MET A 1 89 ? 19.559 0.833 -11.225 1.00 82.31 89 MET A CA 1
ATOM 713 C C . MET A 1 89 ? 20.266 1.925 -12.043 1.00 82.31 89 MET A C 1
ATOM 715 O O . MET A 1 89 ? 21.407 1.734 -12.470 1.00 82.31 89 MET A O 1
ATOM 719 N N . LEU A 1 90 ? 19.632 3.092 -12.210 1.00 83.56 90 LEU A N 1
ATOM 720 C CA . LEU A 1 90 ? 20.252 4.253 -12.853 1.00 83.56 90 LEU A CA 1
ATOM 721 C C . LEU A 1 90 ? 21.448 4.766 -12.045 1.00 83.56 90 LEU A C 1
ATOM 723 O O . LEU A 1 90 ? 22.500 5.034 -12.624 1.00 83.56 90 LEU A O 1
ATOM 727 N N . LEU A 1 91 ? 21.322 4.866 -10.719 1.00 85.25 91 LEU A N 1
ATOM 728 C CA . LEU A 1 91 ? 22.419 5.297 -9.847 1.00 85.25 91 LEU A CA 1
ATOM 729 C C . LEU A 1 91 ? 23.611 4.334 -9.897 1.00 85.25 91 LEU A C 1
ATOM 731 O O . LEU A 1 91 ? 24.750 4.792 -9.959 1.00 85.25 91 LEU A O 1
ATOM 735 N N . VAL A 1 92 ? 23.371 3.019 -9.920 1.00 83.38 92 VAL A N 1
ATOM 736 C CA . VAL A 1 92 ? 24.430 2.005 -10.088 1.00 83.38 92 VAL A CA 1
ATOM 737 C C . VAL A 1 92 ? 25.083 2.115 -11.467 1.00 83.38 92 VAL A C 1
ATOM 739 O O . VAL A 1 92 ? 26.304 2.036 -11.587 1.00 83.38 92 VAL A O 1
ATOM 742 N N . SER A 1 93 ? 24.291 2.346 -12.514 1.00 77.75 93 SER A N 1
ATOM 743 C CA . SER A 1 93 ? 24.832 2.567 -13.857 1.00 77.75 93 SER A CA 1
ATOM 744 C C . SER A 1 93 ? 25.707 3.823 -13.903 1.00 77.75 93 SER A C 1
ATOM 746 O O . SER A 1 93 ? 26.822 3.784 -14.417 1.00 77.75 93 SER A O 1
ATOM 748 N N . MET A 1 94 ? 25.272 4.926 -13.284 1.00 76.38 94 MET A N 1
ATOM 749 C CA . MET A 1 94 ? 26.082 6.142 -13.187 1.00 76.38 94 MET A CA 1
ATOM 750 C C . MET A 1 94 ? 27.320 5.968 -12.303 1.00 76.38 94 MET A C 1
ATOM 752 O O . MET A 1 94 ? 28.377 6.501 -12.636 1.00 76.38 94 MET A O 1
ATOM 756 N N . SER A 1 95 ? 27.259 5.205 -11.211 1.00 73.19 95 SER A N 1
ATOM 757 C CA . SER A 1 95 ? 28.440 4.971 -10.368 1.00 73.19 95 SER A CA 1
ATOM 758 C C . SER A 1 95 ? 29.540 4.220 -11.123 1.00 73.19 95 SER A C 1
ATO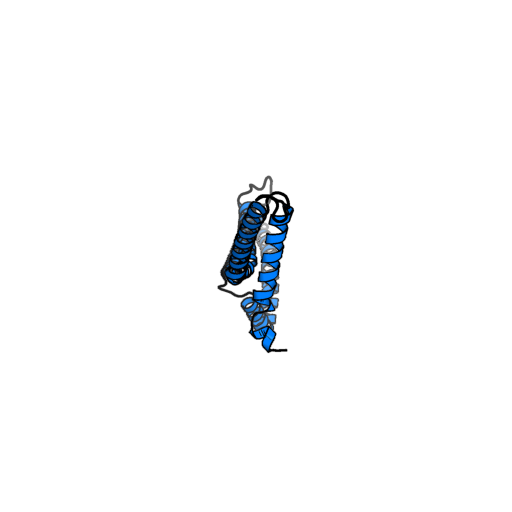M 760 O O . SER A 1 95 ? 30.717 4.562 -10.983 1.00 73.19 95 SER A O 1
ATOM 762 N N . ALA A 1 96 ? 29.171 3.305 -12.027 1.00 70.50 96 ALA A N 1
ATOM 763 C CA . ALA A 1 96 ? 30.107 2.657 -12.943 1.00 70.50 96 ALA A CA 1
ATOM 764 C C . ALA A 1 96 ? 30.809 3.647 -13.897 1.00 70.50 96 ALA A C 1
ATOM 766 O O . ALA A 1 96 ? 31.834 3.295 -14.484 1.00 70.50 96 ALA A O 1
ATOM 767 N N . PHE A 1 97 ? 30.307 4.883 -14.034 1.00 66.75 97 PHE A N 1
ATOM 768 C CA . PHE A 1 97 ? 30.902 5.975 -14.815 1.00 66.75 97 PHE A CA 1
ATOM 769 C C . PHE A 1 97 ? 31.789 6.942 -14.036 1.00 66.75 97 PHE A C 1
ATOM 771 O O . PHE A 1 97 ? 32.760 7.464 -14.588 1.00 66.75 97 PHE A O 1
ATOM 778 N N . TYR A 1 98 ? 31.483 7.161 -12.763 1.00 63.66 98 TYR A N 1
ATOM 779 C CA . TYR A 1 98 ? 32.212 8.120 -11.935 1.00 63.66 98 TYR A CA 1
ATOM 780 C C . TYR A 1 98 ? 33.270 7.477 -11.034 1.00 63.66 98 TYR A C 1
ATOM 782 O O . TYR A 1 98 ? 34.140 8.194 -10.542 1.00 63.66 98 TYR A O 1
ATOM 790 N N . LEU A 1 99 ? 33.263 6.150 -10.841 1.00 59.28 99 LEU A N 1
ATOM 791 C CA . LEU A 1 99 ? 34.375 5.482 -10.164 1.00 59.28 99 LEU A CA 1
ATOM 792 C C . LEU A 1 99 ? 35.630 5.514 -11.059 1.00 59.28 99 LEU A C 1
ATOM 794 O O . LEU A 1 99 ? 35.579 4.998 -12.183 1.00 59.28 99 LEU A O 1
ATOM 798 N N . PRO A 1 100 ? 36.755 6.089 -10.589 1.00 54.41 100 PRO A N 1
ATOM 799 C CA . PRO A 1 100 ? 38.022 5.990 -11.292 1.00 54.41 100 PRO A CA 1
ATOM 800 C C . PRO A 1 100 ? 38.430 4.519 -11.309 1.00 54.41 100 PRO A C 1
ATOM 802 O O . PRO A 1 100 ? 38.619 3.894 -10.265 1.00 54.41 100 PRO A O 1
ATOM 805 N N . THR A 1 101 ? 38.516 3.944 -12.504 1.00 58.06 101 THR A N 1
ATOM 806 C CA . THR A 1 101 ? 39.015 2.587 -12.703 1.00 58.06 101 THR A CA 1
ATOM 807 C C . THR A 1 101 ? 40.487 2.592 -12.302 1.00 58.06 101 THR A C 1
ATOM 809 O O . THR A 1 101 ? 41.347 3.058 -13.045 1.00 58.06 101 THR A O 1
ATOM 812 N N . GLY A 1 102 ? 40.773 2.169 -11.071 1.00 51.66 102 GLY A N 1
ATOM 813 C CA . GLY A 1 102 ? 42.131 2.048 -10.563 1.00 51.66 102 GLY A CA 1
ATOM 814 C C . GLY A 1 102 ? 42.890 0.981 -11.345 1.00 51.66 102 GLY A C 1
ATOM 815 O O . GLY A 1 102 ? 42.858 -0.185 -10.973 1.00 51.66 102 GLY A O 1
ATOM 816 N N . GLY A 1 103 ? 43.571 1.390 -12.416 1.00 50.97 103 GLY A N 1
ATOM 817 C CA . GLY A 1 103 ? 44.602 0.602 -13.091 1.00 50.97 103 GLY A CA 1
ATOM 818 C C . GLY A 1 103 ? 44.268 0.130 -14.511 1.00 50.97 103 GLY A C 1
ATOM 819 O O . GLY A 1 103 ? 43.413 -0.719 -14.716 1.00 50.97 103 GLY A O 1
ATOM 820 N N . GLN A 1 104 ? 45.045 0.643 -15.472 1.00 50.50 104 GLN A N 1
ATOM 821 C CA . GLN A 1 104 ? 45.566 -0.042 -16.671 1.00 50.50 104 GLN A CA 1
ATOM 822 C C . GLN A 1 104 ? 44.603 -0.822 -17.594 1.00 50.50 104 GLN A C 1
ATOM 824 O O . GLN A 1 104 ? 45.000 -1.830 -18.179 1.00 50.50 104 GLN A O 1
ATOM 829 N N . VAL A 1 105 ? 43.371 -0.359 -17.814 1.00 54.91 105 VAL A N 1
ATOM 830 C CA . VAL A 1 105 ? 42.491 -0.947 -18.844 1.00 54.91 105 VAL A CA 1
ATOM 831 C C . VAL A 1 105 ? 42.538 -0.096 -20.115 1.00 54.91 105 VAL A C 1
ATOM 833 O O . VAL A 1 105 ? 42.362 1.116 -20.051 1.00 54.91 105 VAL A O 1
ATOM 836 N N . LYS A 1 106 ? 42.803 -0.736 -21.266 1.00 51.00 106 LYS A N 1
ATOM 837 C CA . LYS A 1 106 ? 42.919 -0.114 -22.599 1.00 51.00 106 LYS A CA 1
ATOM 838 C C . LYS A 1 106 ? 41.780 0.889 -22.851 1.00 51.00 106 LYS A C 1
ATOM 840 O O . LYS A 1 106 ? 40.625 0.501 -23.018 1.00 51.00 106 LYS A O 1
ATOM 845 N N . GLU A 1 107 ? 42.152 2.164 -22.921 1.00 56.72 107 GLU A N 1
ATOM 846 C CA . GLU A 1 107 ? 41.272 3.343 -22.906 1.00 56.72 107 GLU A CA 1
ATOM 847 C C . GLU A 1 107 ? 40.195 3.351 -24.006 1.00 56.72 107 GLU A C 1
ATOM 849 O O . GLU A 1 107 ? 39.085 3.812 -23.779 1.00 56.72 107 GLU A O 1
ATOM 854 N N . ASN A 1 108 ? 40.459 2.780 -25.185 1.00 57.94 108 ASN A N 1
ATOM 855 C CA . ASN A 1 108 ? 39.615 3.043 -26.359 1.00 57.94 108 ASN A CA 1
ATOM 856 C C . ASN A 1 108 ? 38.456 2.057 -26.597 1.00 57.94 108 ASN A C 1
ATOM 858 O O . ASN A 1 108 ? 37.488 2.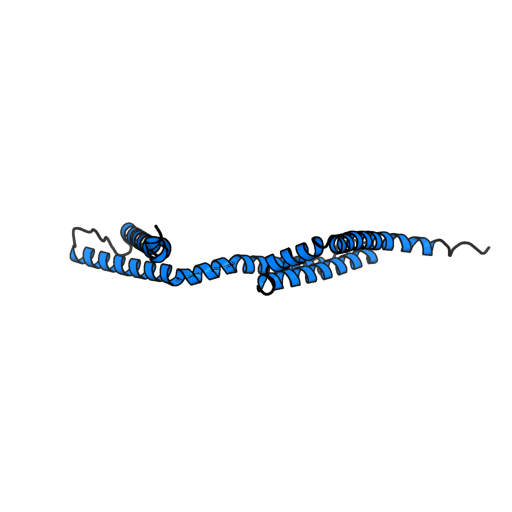419 -27.265 1.00 57.94 108 ASN A O 1
ATOM 862 N N . GLU A 1 109 ? 38.519 0.823 -26.087 1.00 57.56 109 GLU A N 1
ATOM 863 C CA . GLU A 1 109 ? 37.431 -0.158 -26.274 1.00 57.56 109 GLU A CA 1
ATOM 864 C C . GLU A 1 109 ? 36.462 -0.135 -25.092 1.00 57.56 109 GLU A C 1
ATOM 866 O O . GLU A 1 109 ? 35.246 -0.069 -25.286 1.00 57.56 109 GLU A O 1
ATOM 871 N N . PHE A 1 110 ? 36.985 -0.049 -23.866 1.00 61.19 110 PHE A N 1
ATOM 872 C CA . PHE A 1 110 ? 36.172 0.001 -22.651 1.00 61.19 110 PHE A CA 1
ATOM 873 C C . PHE A 1 110 ? 35.302 1.261 -22.564 1.00 61.19 110 PHE A C 1
ATOM 875 O O . PHE A 1 110 ? 34.178 1.188 -22.072 1.00 61.19 110 PHE A O 1
ATOM 882 N N . GLU A 1 111 ? 35.761 2.399 -23.097 1.00 64.69 111 GLU A N 1
ATOM 883 C CA . GLU A 1 111 ? 34.959 3.626 -23.167 1.00 64.69 111 GLU A CA 1
ATOM 884 C C . GLU A 1 111 ? 33.692 3.470 -24.013 1.00 64.69 111 GLU A C 1
ATOM 886 O O . GLU A 1 111 ? 32.637 4.012 -23.668 1.00 64.69 111 GLU A O 1
ATOM 891 N N . ASN A 1 112 ? 33.782 2.727 -25.117 1.00 68.75 112 ASN A N 1
ATOM 892 C CA . ASN A 1 112 ? 32.655 2.526 -26.019 1.00 68.75 112 ASN A CA 1
ATOM 893 C C . ASN A 1 112 ? 31.623 1.576 -25.393 1.00 68.75 112 ASN A C 1
ATOM 895 O O . ASN A 1 112 ? 30.425 1.861 -25.432 1.00 68.75 112 ASN A O 1
ATOM 899 N N . TYR A 1 113 ? 32.085 0.512 -24.726 1.00 70.44 113 TYR A N 1
ATOM 900 C CA . TYR A 1 113 ? 31.227 -0.378 -23.936 1.00 70.44 113 TYR A CA 1
ATOM 901 C C . TYR A 1 113 ? 30.549 0.348 -22.776 1.00 70.44 113 TYR A C 1
ATOM 903 O O . TYR A 1 113 ? 29.344 0.184 -22.582 1.00 70.44 113 TYR A O 1
ATOM 911 N N . ARG A 1 114 ? 31.283 1.216 -22.065 1.00 68.69 114 ARG A N 1
ATOM 912 C CA . ARG A 1 114 ? 30.721 2.082 -21.022 1.00 68.69 114 ARG A CA 1
ATOM 913 C C . ARG A 1 114 ? 29.551 2.868 -21.598 1.00 68.69 114 ARG A C 1
ATOM 915 O O . ARG A 1 114 ? 28.420 2.682 -21.153 1.00 68.69 114 ARG A O 1
ATOM 922 N N . LYS A 1 115 ? 29.796 3.687 -22.633 1.00 72.50 115 LYS A N 1
ATOM 923 C CA . LYS A 1 115 ? 28.786 4.562 -23.263 1.00 72.50 115 LYS A CA 1
ATOM 924 C C . LYS A 1 115 ? 27.534 3.790 -23.684 1.00 72.50 115 LYS A C 1
ATOM 926 O O . LYS A 1 115 ? 26.426 4.271 -23.461 1.00 72.50 115 LYS A O 1
ATOM 931 N N . VAL A 1 116 ? 27.698 2.585 -24.225 1.00 77.81 116 VAL A N 1
ATOM 932 C CA . VAL A 1 116 ? 26.583 1.727 -24.652 1.00 77.81 116 VAL A CA 1
ATOM 933 C C . VAL A 1 116 ? 25.771 1.214 -23.462 1.00 77.81 116 VAL A C 1
ATOM 935 O O . VAL A 1 116 ? 24.543 1.273 -23.507 1.00 77.81 116 VAL A O 1
ATOM 938 N N . ILE A 1 117 ? 26.422 0.798 -22.372 1.00 77.75 117 ILE A N 1
ATOM 939 C CA . ILE A 1 117 ? 25.746 0.377 -21.132 1.00 77.75 117 ILE A CA 1
ATOM 940 C C . ILE A 1 117 ? 24.942 1.534 -20.519 1.00 77.75 117 ILE A C 1
ATOM 942 O O . ILE A 1 117 ? 23.815 1.325 -20.070 1.00 77.75 117 ILE A O 1
ATOM 946 N N . LEU A 1 118 ? 25.458 2.766 -20.557 1.00 77.75 118 LEU A N 1
ATOM 947 C CA . LEU A 1 118 ? 24.730 3.939 -20.054 1.00 77.75 118 LEU A CA 1
ATOM 948 C C . LEU A 1 118 ? 23.509 4.265 -20.895 1.00 77.75 118 LEU A C 1
ATOM 950 O O . LEU A 1 118 ? 22.427 4.434 -20.337 1.00 77.75 118 LEU A O 1
ATOM 954 N N . VAL A 1 119 ? 23.653 4.288 -22.220 1.00 79.75 119 VAL A N 1
ATOM 955 C CA . VAL A 1 119 ? 22.516 4.506 -23.124 1.00 79.75 119 VAL A CA 1
ATOM 956 C C . VAL A 1 119 ? 21.454 3.426 -22.907 1.00 79.75 119 VAL A C 1
ATOM 958 O O . VAL A 1 119 ? 20.278 3.752 -22.759 1.00 79.75 119 VAL A O 1
ATOM 961 N N . LEU A 1 120 ? 21.858 2.158 -22.782 1.00 79.50 120 LEU A N 1
ATOM 962 C CA . LEU A 1 120 ? 20.942 1.053 -22.500 1.00 79.50 120 LEU A CA 1
ATOM 963 C C . LEU A 1 120 ? 20.233 1.224 -21.146 1.00 79.50 120 LEU A C 1
ATOM 965 O O . LEU A 1 120 ? 19.018 1.063 -21.065 1.00 79.50 120 LEU A O 1
ATOM 969 N N . SER A 1 121 ? 20.963 1.596 -20.091 1.00 78.88 121 SER A N 1
ATOM 970 C CA . SER A 1 121 ? 20.379 1.814 -18.761 1.00 78.88 121 SER A CA 1
ATOM 971 C C . SER A 1 121 ? 19.397 2.982 -18.724 1.00 78.88 121 SER A C 1
ATOM 973 O O . SER A 1 121 ? 18.394 2.899 -18.022 1.00 78.88 121 SER A O 1
ATOM 975 N N . ILE A 1 122 ? 19.636 4.037 -19.510 1.00 82.38 122 ILE A N 1
ATOM 976 C CA . ILE A 1 122 ? 18.721 5.174 -19.640 1.00 82.38 122 ILE A CA 1
ATOM 977 C C . ILE A 1 122 ? 17.448 4.732 -20.353 1.00 82.38 122 ILE A C 1
ATOM 979 O O . ILE A 1 122 ? 16.358 5.051 -19.893 1.00 82.38 122 ILE A O 1
ATOM 983 N N . ILE A 1 123 ? 17.572 3.945 -21.424 1.00 82.62 123 ILE A N 1
ATOM 984 C CA . ILE A 1 123 ? 16.417 3.391 -22.141 1.00 82.62 123 ILE A CA 1
ATOM 985 C C . ILE A 1 123 ? 15.579 2.508 -21.205 1.00 82.62 123 ILE A C 1
ATOM 987 O O . ILE A 1 123 ? 14.366 2.693 -21.105 1.00 82.62 123 ILE A O 1
ATOM 991 N N . ILE A 1 124 ? 16.218 1.591 -20.472 1.00 82.25 124 ILE A N 1
ATOM 992 C CA . ILE A 1 124 ? 15.545 0.707 -19.507 1.00 82.25 124 ILE A CA 1
ATOM 993 C C . ILE A 1 124 ? 14.893 1.525 -18.386 1.00 82.25 124 ILE A C 1
ATOM 995 O O . ILE A 1 124 ? 13.734 1.287 -18.048 1.00 82.25 124 ILE A O 1
ATOM 999 N N . PHE A 1 125 ? 15.594 2.523 -17.845 1.00 83.94 125 PHE A N 1
ATOM 1000 C CA . PHE A 1 125 ? 15.060 3.429 -16.831 1.00 83.94 125 PHE A CA 1
ATOM 1001 C C . PHE A 1 125 ? 13.830 4.193 -17.331 1.00 83.94 125 PHE A C 1
ATOM 1003 O O . PHE A 1 125 ? 12.824 4.262 -16.622 1.00 83.94 125 PHE A O 1
ATOM 1010 N N . SER A 1 126 ? 13.877 4.734 -18.551 1.00 82.69 126 SER A N 1
ATOM 1011 C CA . SER A 1 126 ? 12.742 5.427 -19.161 1.00 82.69 126 SER A CA 1
ATOM 1012 C C . SER A 1 126 ? 11.540 4.497 -19.307 1.00 82.69 126 SER A C 1
ATOM 1014 O O . SER A 1 126 ? 10.438 4.875 -18.919 1.00 82.69 126 SER A O 1
ATOM 1016 N N . ILE A 1 127 ? 11.741 3.262 -19.777 1.00 81.38 127 ILE A N 1
ATOM 1017 C CA . ILE A 1 127 ? 10.663 2.271 -19.912 1.00 81.38 127 ILE A CA 1
ATOM 1018 C C . ILE A 1 127 ? 10.068 1.920 -18.541 1.00 81.38 127 ILE A C 1
ATOM 1020 O O . ILE A 1 127 ? 8.854 1.998 -18.362 1.00 81.38 127 ILE A O 1
ATOM 1024 N N . LEU A 1 128 ? 10.904 1.592 -17.550 1.00 82.62 128 LEU A N 1
ATOM 1025 C CA . LEU A 1 128 ? 10.446 1.250 -16.197 1.00 82.62 128 LEU A CA 1
ATOM 1026 C C . LEU A 1 128 ? 9.719 2.414 -15.515 1.00 82.62 128 LEU A C 1
ATOM 1028 O O . LEU A 1 128 ? 8.743 2.199 -14.795 1.00 82.62 128 LEU A O 1
ATOM 1032 N N . THR A 1 129 ? 10.155 3.648 -15.763 1.00 80.94 129 THR A N 1
ATOM 1033 C CA . THR A 1 129 ? 9.497 4.854 -15.244 1.00 80.94 129 THR A CA 1
ATOM 1034 C C . THR A 1 129 ? 8.127 5.053 -15.886 1.00 80.94 129 THR A C 1
ATOM 1036 O O . THR A 1 129 ? 7.159 5.310 -15.177 1.00 80.94 129 THR A O 1
ATOM 1039 N N . LEU A 1 130 ? 8.003 4.859 -17.201 1.00 81.12 130 LEU A N 1
ATOM 1040 C CA . LEU A 1 130 ? 6.714 4.939 -17.898 1.00 81.12 130 LEU A CA 1
ATOM 1041 C C . LEU A 1 130 ? 5.719 3.868 -17.419 1.00 81.12 130 LEU A C 1
ATOM 1043 O O . LEU A 1 130 ? 4.525 4.153 -17.307 1.00 81.12 130 LEU A O 1
ATOM 1047 N N . VAL A 1 131 ? 6.208 2.667 -17.091 1.00 82.00 131 VAL A N 1
ATOM 1048 C CA . VAL A 1 131 ? 5.396 1.599 -16.481 1.00 82.00 131 VAL A CA 1
ATOM 1049 C C . VAL A 1 131 ? 4.979 1.958 -15.057 1.00 82.00 131 VAL A C 1
ATOM 1051 O O . VAL A 1 131 ? 3.818 1.798 -14.692 1.00 82.00 131 VAL A O 1
ATOM 1054 N N . SER A 1 132 ? 5.903 2.494 -14.259 1.00 78.56 132 SER A N 1
ATOM 1055 C CA . SER A 1 132 ? 5.633 2.874 -12.865 1.00 78.56 132 SER A CA 1
ATOM 1056 C C . SER A 1 132 ? 4.666 4.056 -12.750 1.00 78.56 132 SER A C 1
ATOM 1058 O O . SER A 1 132 ? 3.897 4.134 -11.799 1.00 78.56 132 SER A O 1
ATOM 1060 N N . LEU A 1 133 ? 4.661 4.958 -13.735 1.00 77.69 133 LEU A N 1
ATOM 1061 C CA . LEU A 1 133 ? 3.693 6.055 -13.840 1.00 77.69 133 LEU A CA 1
ATOM 1062 C C . LEU A 1 133 ? 2.316 5.597 -14.353 1.00 77.69 133 LEU A C 1
ATOM 1064 O O . LEU A 1 133 ? 1.403 6.415 -14.450 1.00 77.69 133 LEU A O 1
ATOM 1068 N N . GLY A 1 134 ? 2.158 4.319 -14.712 1.00 71.94 134 GLY A N 1
ATOM 1069 C CA . GLY A 1 134 ? 0.903 3.768 -15.228 1.00 71.94 134 GLY A CA 1
ATOM 1070 C C . GLY A 1 134 ? 0.538 4.241 -16.639 1.00 71.94 134 GLY A C 1
ATOM 1071 O O . GLY A 1 134 ? -0.572 3.982 -17.096 1.00 71.94 134 GLY A O 1
ATOM 1072 N N . ILE A 1 135 ? 1.456 4.915 -17.343 1.00 72.75 135 ILE A N 1
ATOM 1073 C CA . ILE A 1 135 ? 1.261 5.370 -18.730 1.00 72.75 135 ILE A CA 1
ATOM 1074 C C . ILE A 1 135 ? 1.267 4.166 -19.675 1.00 72.75 135 ILE A C 1
ATOM 1076 O O . ILE A 1 135 ? 0.511 4.115 -20.644 1.00 72.75 135 ILE A O 1
ATOM 1080 N N . ILE A 1 136 ? 2.122 3.185 -19.380 1.00 70.12 136 ILE A N 1
ATOM 1081 C CA . ILE A 1 136 ? 2.245 1.944 -20.136 1.00 70.12 136 ILE A CA 1
ATOM 1082 C C . ILE A 1 136 ? 1.934 0.791 -19.188 1.00 70.12 136 ILE A C 1
ATOM 1084 O O . ILE A 1 136 ? 2.619 0.602 -18.186 1.00 70.12 136 ILE A O 1
ATOM 1088 N N . SER A 1 137 ? 0.909 -0.002 -19.495 1.00 68.81 137 SER A N 1
ATOM 1089 C CA . SER A 1 137 ? 0.624 -1.197 -18.702 1.00 68.81 137 SER A CA 1
ATOM 1090 C C . SER A 1 137 ? 1.599 -2.324 -19.061 1.00 68.81 137 SER A C 1
ATOM 1092 O O . SER A 1 137 ? 2.017 -2.463 -20.213 1.00 68.81 137 SER A O 1
ATOM 1094 N N . VAL A 1 138 ? 1.931 -3.178 -18.090 1.00 67.50 138 VAL A N 1
ATOM 1095 C CA . VAL A 1 138 ? 2.752 -4.381 -18.334 1.00 67.50 138 VAL A CA 1
ATOM 1096 C C . VAL A 1 138 ? 2.097 -5.279 -19.393 1.00 67.50 138 VAL A C 1
ATOM 1098 O O . VAL A 1 138 ? 2.780 -5.836 -20.247 1.00 67.50 138 VAL A O 1
ATOM 1101 N N . GLN A 1 139 ? 0.762 -5.333 -19.408 1.00 66.75 139 GLN A N 1
ATOM 1102 C CA . GLN A 1 139 ? -0.026 -6.055 -20.411 1.00 66.75 139 GLN A CA 1
ATOM 1103 C C . GLN A 1 139 ? 0.073 -5.430 -21.807 1.00 66.75 139 GLN A C 1
ATOM 1105 O O . GLN A 1 139 ? 0.058 -6.154 -22.797 1.00 66.75 139 GLN A O 1
ATOM 1110 N N . SER A 1 140 ? 0.227 -4.109 -21.921 1.00 65.44 140 SER A N 1
ATOM 1111 C CA . SER A 1 140 ? 0.480 -3.432 -23.201 1.00 65.44 140 SER A CA 1
ATOM 1112 C C . SER A 1 140 ? 1.866 -3.768 -23.751 1.00 65.44 140 SER A C 1
ATOM 1114 O O . SER A 1 140 ? 2.015 -3.956 -24.954 1.00 65.44 140 SER A O 1
ATOM 1116 N N . ILE A 1 141 ? 2.875 -3.896 -22.883 1.00 63.09 141 ILE A N 1
ATOM 1117 C CA . ILE A 1 141 ? 4.218 -4.345 -23.286 1.00 63.09 141 ILE A CA 1
ATOM 1118 C C . ILE A 1 141 ? 4.167 -5.806 -23.723 1.00 63.09 141 ILE A C 1
ATOM 1120 O O . ILE A 1 141 ? 4.691 -6.143 -24.781 1.00 63.09 141 ILE A O 1
ATOM 1124 N N . GLN A 1 142 ? 3.501 -6.656 -22.940 1.00 63.38 142 GLN A N 1
ATOM 1125 C CA . GLN A 1 142 ? 3.359 -8.074 -23.244 1.00 63.38 142 GLN A CA 1
ATOM 1126 C C . GLN A 1 142 ? 2.606 -8.294 -24.560 1.00 63.38 142 GLN A C 1
ATOM 1128 O O . GLN A 1 142 ? 3.109 -8.989 -25.429 1.00 63.38 142 GLN A O 1
ATOM 1133 N N . SER A 1 143 ? 1.461 -7.642 -24.759 1.00 65.94 143 SER A N 1
ATOM 1134 C CA . SER A 1 143 ? 0.681 -7.745 -26.001 1.00 65.94 143 SER A CA 1
ATOM 1135 C C . SER A 1 143 ? 1.360 -7.079 -27.201 1.00 65.94 143 SER A C 1
ATOM 1137 O O . SER A 1 143 ? 1.214 -7.560 -28.321 1.00 65.94 143 SER A O 1
ATOM 1139 N N . GLY A 1 144 ? 2.136 -6.010 -27.008 1.00 63.22 144 GLY A N 1
ATOM 1140 C CA . GLY A 1 144 ? 2.971 -5.421 -28.060 1.00 63.22 144 GLY A CA 1
ATOM 1141 C C . GLY A 1 144 ? 4.104 -6.356 -28.493 1.00 63.22 144 GLY A C 1
ATOM 1142 O O . GLY A 1 144 ? 4.350 -6.529 -29.686 1.00 63.22 144 GLY A O 1
ATOM 1143 N N . LEU A 1 145 ? 4.752 -7.012 -27.529 1.00 61.28 145 LEU A N 1
ATOM 1144 C CA . LEU A 1 145 ? 5.800 -7.992 -27.790 1.00 61.28 145 LEU A CA 1
ATOM 1145 C C . LEU A 1 145 ? 5.220 -9.265 -28.419 1.00 61.28 145 LEU A C 1
ATOM 1147 O O . LEU A 1 145 ? 5.742 -9.739 -29.418 1.00 61.28 145 LEU A O 1
ATOM 1151 N N . GLU A 1 146 ? 4.101 -9.768 -27.902 1.00 62.84 146 GLU A N 1
ATOM 1152 C CA . GLU A 1 146 ? 3.387 -10.917 -28.457 1.00 62.84 146 GLU A CA 1
ATOM 1153 C C . GLU A 1 146 ? 2.834 -10.598 -29.850 1.00 62.84 146 GLU A C 1
ATOM 1155 O O . GLU A 1 146 ? 3.090 -11.354 -30.765 1.00 62.84 146 GLU A O 1
ATOM 1160 N N . SER A 1 147 ? 2.180 -9.463 -30.101 1.00 62.59 147 SER A N 1
ATOM 1161 C CA . SER A 1 147 ? 1.706 -9.114 -31.458 1.00 62.59 147 SER A CA 1
ATOM 1162 C C . SER A 1 147 ? 2.843 -8.938 -32.476 1.00 62.59 147 SER A C 1
ATOM 1164 O O . SER A 1 147 ? 2.683 -9.308 -33.641 1.00 62.59 147 SER A O 1
ATOM 1166 N N . GLY A 1 148 ? 4.006 -8.439 -32.043 1.00 58.44 148 GLY A N 1
ATOM 1167 C CA . GLY A 1 148 ? 5.220 -8.388 -32.860 1.00 58.44 148 GLY A CA 1
ATOM 1168 C C . GLY A 1 148 ? 5.856 -9.763 -33.101 1.00 58.44 148 GLY A C 1
ATOM 1169 O O . GLY A 1 148 ? 6.378 -10.001 -34.185 1.00 58.44 148 GLY A O 1
ATOM 1170 N N . LEU A 1 149 ? 5.790 -10.679 -32.131 1.00 53.28 149 LEU A N 1
ATOM 1171 C CA . LEU A 1 149 ? 6.339 -12.040 -32.232 1.00 53.28 149 LEU A CA 1
ATOM 1172 C C . LEU A 1 149 ? 5.374 -13.045 -32.895 1.00 53.28 149 LEU A C 1
ATOM 1174 O O . LEU A 1 149 ? 5.830 -14.006 -33.505 1.00 53.28 149 LEU A O 1
ATOM 1178 N N . ASN A 1 150 ? 4.063 -12.809 -32.813 1.00 57.16 150 ASN A N 1
ATOM 1179 C CA . ASN A 1 150 ? 2.997 -13.624 -33.409 1.00 57.16 150 ASN A CA 1
ATOM 1180 C C . ASN A 1 150 ? 2.896 -13.394 -34.920 1.00 57.16 150 ASN A C 1
ATOM 1182 O O . ASN A 1 150 ? 2.450 -14.270 -35.656 1.00 57.16 150 ASN A O 1
ATOM 1186 N N . ASN A 1 151 ? 3.340 -12.229 -35.399 1.00 62.47 151 ASN A N 1
ATOM 1187 C CA . ASN A 1 151 ? 3.725 -12.091 -36.793 1.00 62.47 151 ASN A CA 1
ATOM 1188 C C . ASN A 1 151 ? 5.067 -12.800 -36.964 1.00 62.47 151 ASN A C 1
ATOM 1190 O O . ASN A 1 151 ? 6.119 -12.202 -36.744 1.00 62.47 151 ASN A O 1
ATOM 1194 N N . GLU A 1 152 ? 5.016 -14.069 -37.370 1.00 64.38 152 GLU A N 1
ATOM 1195 C CA . GLU A 1 152 ? 6.180 -14.947 -37.563 1.00 64.38 152 GLU A CA 1
ATOM 1196 C C . GLU A 1 152 ? 7.323 -14.243 -38.313 1.00 64.38 152 GLU A C 1
ATOM 1198 O O . GLU A 1 152 ? 8.488 -14.394 -37.964 1.00 64.38 152 GLU A O 1
ATOM 1203 N N . ILE A 1 153 ? 6.984 -13.385 -39.281 1.00 67.00 153 ILE A N 1
ATOM 1204 C CA . ILE A 1 153 ? 7.925 -12.585 -40.076 1.00 67.00 153 ILE A CA 1
ATOM 1205 C C . ILE A 1 153 ? 8.611 -11.489 -39.243 1.00 67.00 153 ILE A C 1
ATOM 1207 O O . ILE A 1 153 ? 9.820 -11.296 -39.353 1.00 67.00 153 ILE A O 1
ATOM 1211 N N . ILE A 1 154 ? 7.866 -10.769 -38.402 1.00 62.94 154 ILE A N 1
ATOM 1212 C CA . ILE A 1 154 ? 8.405 -9.687 -37.563 1.00 62.94 154 ILE A CA 1
ATOM 1213 C C . ILE A 1 154 ? 9.253 -10.282 -36.433 1.00 62.94 154 ILE A C 1
ATOM 1215 O O . ILE A 1 154 ? 10.351 -9.785 -36.173 1.00 62.94 154 ILE A O 1
ATOM 1219 N N . GLY A 1 155 ? 8.812 -11.395 -35.839 1.00 56.09 155 GLY A N 1
ATOM 1220 C CA . GLY A 1 155 ? 9.604 -12.151 -34.870 1.00 56.09 155 GLY A CA 1
ATOM 1221 C C . GLY A 1 155 ? 10.930 -12.643 -35.457 1.00 56.09 155 GLY A C 1
ATOM 1222 O O . GLY A 1 155 ? 11.982 -12.462 -34.837 1.00 56.09 155 GLY A O 1
ATOM 1223 N N . LEU A 1 156 ? 10.916 -13.163 -36.691 1.00 66.81 156 LEU A N 1
ATOM 1224 C CA . LEU A 1 156 ? 12.134 -13.559 -37.406 1.00 66.81 156 LEU A CA 1
ATOM 1225 C C . LEU A 1 156 ? 13.053 -12.361 -37.676 1.00 66.81 156 LEU A C 1
ATOM 1227 O O . LEU A 1 156 ? 14.252 -12.452 -37.434 1.00 66.81 156 LEU A O 1
ATOM 1231 N N . ILE A 1 157 ? 12.513 -11.227 -38.130 1.00 73.69 157 ILE A N 1
ATOM 1232 C CA . ILE A 1 157 ? 13.299 -10.014 -38.409 1.00 73.69 157 ILE A CA 1
ATOM 1233 C C . ILE A 1 157 ? 13.951 -9.468 -37.136 1.00 73.69 157 ILE A C 1
ATOM 1235 O O . ILE A 1 157 ? 15.101 -9.039 -37.186 1.00 73.69 157 ILE A O 1
ATOM 1239 N N . ILE A 1 158 ? 13.263 -9.508 -35.994 1.00 67.50 158 ILE A N 1
ATOM 1240 C CA . ILE A 1 158 ? 13.820 -9.053 -34.715 1.00 67.50 158 ILE A CA 1
ATOM 1241 C C . ILE A 1 158 ? 14.931 -9.997 -34.246 1.00 67.50 158 ILE A C 1
ATOM 1243 O O . ILE A 1 158 ? 15.992 -9.527 -33.842 1.00 67.50 158 ILE A O 1
ATOM 1247 N N . ILE A 1 159 ? 14.737 -11.314 -34.349 1.00 66.38 159 ILE A N 1
ATOM 1248 C CA . ILE A 1 159 ? 15.740 -12.310 -33.940 1.00 66.38 159 ILE A CA 1
ATOM 1249 C C . ILE A 1 159 ? 16.967 -12.271 -34.859 1.00 66.38 159 ILE A C 1
ATOM 1251 O O . ILE A 1 159 ? 18.093 -12.165 -34.375 1.00 66.38 159 ILE A O 1
ATOM 1255 N N . PHE A 1 160 ? 16.778 -12.294 -36.179 1.00 74.00 160 PHE A N 1
ATOM 1256 C CA . PHE A 1 160 ? 17.882 -12.196 -37.139 1.00 74.00 160 PHE A CA 1
ATOM 1257 C C . PHE A 1 160 ? 18.516 -10.806 -37.155 1.00 74.00 160 PHE A C 1
ATOM 1259 O O . PHE A 1 160 ? 19.722 -10.695 -37.357 1.00 74.00 160 PHE A O 1
ATOM 1266 N N . GLY A 1 161 ? 17.744 -9.753 -36.892 1.00 77.19 161 GLY A N 1
ATOM 1267 C CA . GLY A 1 161 ? 18.246 -8.396 -36.704 1.00 77.19 161 GLY A CA 1
ATOM 1268 C C . GLY A 1 161 ? 19.105 -8.283 -35.450 1.00 77.19 161 GLY A C 1
ATOM 1269 O O . GLY A 1 161 ? 20.177 -7.691 -35.507 1.00 77.19 161 GLY A O 1
ATOM 1270 N N . PHE A 1 162 ? 18.699 -8.916 -34.348 1.00 73.56 162 PHE A N 1
ATOM 1271 C CA . PHE A 1 162 ? 19.476 -8.967 -33.111 1.00 73.56 162 PHE A CA 1
ATOM 1272 C C . PHE A 1 162 ? 20.744 -9.814 -33.269 1.00 73.56 162 PHE A C 1
ATOM 1274 O O . PHE A 1 162 ? 21.825 -9.369 -32.901 1.00 73.56 162 PHE A O 1
ATOM 1281 N N . ILE A 1 163 ? 20.655 -10.989 -33.895 1.00 69.12 163 ILE A N 1
ATOM 1282 C CA . ILE A 1 163 ? 21.820 -11.833 -34.205 1.00 69.12 163 ILE A CA 1
ATOM 1283 C C . ILE A 1 163 ? 22.764 -11.113 -35.173 1.00 69.12 163 ILE A C 1
ATOM 1285 O O . ILE A 1 163 ? 23.968 -11.074 -34.942 1.00 69.12 163 ILE A O 1
ATOM 1289 N N . GLY A 1 164 ? 22.233 -10.492 -36.226 1.00 74.31 164 GLY A N 1
ATOM 1290 C CA . GLY A 1 164 ? 23.000 -9.694 -37.179 1.00 74.31 164 GLY A CA 1
ATOM 1291 C C . GLY A 1 164 ? 23.644 -8.475 -36.526 1.00 74.31 164 GLY A C 1
ATOM 1292 O O . GLY A 1 164 ? 24.785 -8.150 -36.837 1.00 74.31 164 GLY A O 1
ATOM 1293 N N . PHE A 1 165 ? 22.961 -7.846 -35.570 1.00 76.44 165 PHE A N 1
ATOM 1294 C CA . PHE A 1 165 ? 23.504 -6.770 -34.751 1.00 76.44 165 PHE A CA 1
ATOM 1295 C C . PHE A 1 165 ? 24.640 -7.271 -33.860 1.00 76.44 165 PHE A C 1
ATOM 1297 O O . PHE A 1 165 ? 25.699 -6.657 -33.867 1.00 76.44 165 PHE A O 1
ATOM 1304 N N . VAL A 1 166 ? 24.480 -8.407 -33.174 1.00 69.31 166 VAL A N 1
ATOM 1305 C CA . VAL A 1 166 ? 25.531 -9.030 -32.350 1.00 69.31 166 VAL A CA 1
ATOM 1306 C C . VAL A 1 166 ? 26.737 -9.429 -33.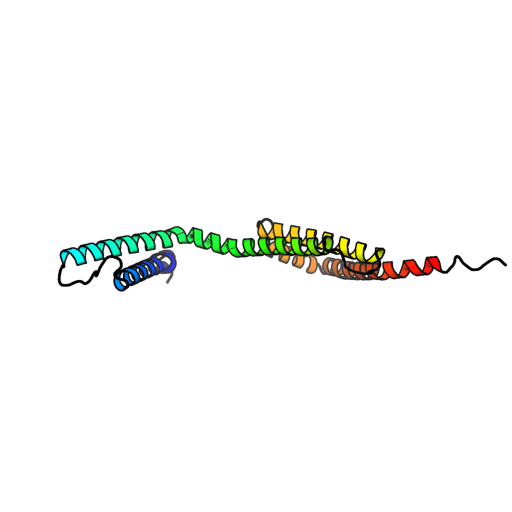206 1.00 69.31 166 VAL A C 1
ATOM 1308 O O . VAL A 1 166 ? 27.869 -9.108 -32.856 1.00 69.31 166 VAL A O 1
ATOM 1311 N N . ILE A 1 167 ? 26.517 -10.048 -34.369 1.00 70.00 167 ILE A N 1
ATOM 1312 C CA . ILE A 1 167 ? 27.586 -10.410 -35.310 1.00 70.00 167 ILE A CA 1
ATOM 1313 C C . ILE A 1 167 ? 28.266 -9.157 -35.859 1.00 70.00 167 ILE A C 1
ATOM 1315 O O . ILE A 1 167 ? 29.491 -9.116 -35.917 1.00 70.00 167 ILE A O 1
ATOM 1319 N N . TYR A 1 168 ? 27.516 -8.124 -36.244 1.00 81.25 168 TYR A N 1
ATOM 1320 C CA . TYR A 1 168 ? 28.084 -6.854 -36.694 1.00 81.25 168 TYR A CA 1
ATOM 1321 C C . TYR A 1 168 ? 28.910 -6.197 -35.587 1.00 81.25 168 TYR A C 1
ATOM 1323 O O . TYR A 1 168 ? 30.003 -5.704 -35.855 1.00 81.25 168 TYR A O 1
ATOM 1331 N N . TRP A 1 169 ? 28.420 -6.231 -34.351 1.00 71.00 169 TRP A N 1
ATOM 1332 C CA . TRP A 1 169 ? 29.091 -5.673 -33.185 1.00 71.00 169 TRP A CA 1
ATOM 1333 C C . TRP A 1 169 ? 30.418 -6.381 -32.902 1.00 71.00 169 TRP A C 1
ATOM 1335 O O . TRP A 1 169 ? 31.439 -5.714 -32.766 1.00 71.00 169 TRP A O 1
ATOM 1345 N N . ILE A 1 170 ? 30.424 -7.718 -32.936 1.00 72.19 170 ILE A N 1
ATOM 1346 C CA . ILE A 1 170 ? 31.621 -8.552 -32.740 1.00 72.19 170 ILE A CA 1
ATOM 1347 C C . ILE A 1 170 ? 32.591 -8.429 -33.930 1.00 72.19 170 ILE A C 1
ATOM 1349 O O . ILE A 1 170 ? 33.797 -8.272 -33.767 1.00 72.19 170 ILE A O 1
ATOM 1353 N N . THR A 1 171 ? 32.086 -8.439 -35.166 1.00 70.12 171 THR A N 1
ATOM 1354 C CA . THR A 1 171 ? 32.929 -8.411 -36.379 1.00 70.12 171 THR A CA 1
ATOM 1355 C C . THR A 1 171 ? 33.573 -7.039 -36.607 1.00 70.12 171 THR A C 1
ATOM 1357 O O . THR A 1 171 ? 34.592 -6.924 -37.296 1.00 70.12 171 THR A O 1
ATOM 1360 N N . ARG A 1 172 ? 33.011 -5.968 -36.036 1.00 52.41 172 ARG A N 1
ATOM 1361 C CA . ARG A 1 172 ? 33.577 -4.617 -36.146 1.00 52.41 172 ARG A CA 1
ATOM 1362 C C . ARG A 1 172 ? 34.855 -4.438 -35.317 1.00 52.41 172 ARG A C 1
ATOM 1364 O O . ARG A 1 172 ? 35.628 -3.535 -35.640 1.00 52.41 172 ARG A O 1
ATOM 1371 N N . GLU A 1 173 ? 35.117 -5.310 -34.344 1.00 51.50 173 GLU A N 1
ATOM 1372 C CA . GLU A 1 173 ? 36.392 -5.357 -33.613 1.00 51.50 173 GLU A CA 1
ATOM 1373 C C . GLU A 1 173 ? 37.502 -6.021 -34.448 1.00 51.50 173 GLU A C 1
ATOM 1375 O O . GLU A 1 173 ? 38.611 -5.497 -34.515 1.00 51.50 173 GLU A O 1
ATOM 1380 N N . GLY A 1 174 ? 37.193 -7.063 -35.231 1.00 44.16 174 GLY A N 1
ATOM 1381 C CA . GLY A 1 174 ? 38.191 -7.767 -36.058 1.00 44.16 174 GLY A CA 1
ATOM 1382 C C . GLY A 1 174 ? 38.716 -6.996 -37.283 1.00 44.16 174 GLY A C 1
ATOM 1383 O O . GLY A 1 174 ? 39.805 -7.273 -37.777 1.00 44.16 174 GLY A O 1
ATOM 1384 N N . LYS A 1 175 ? 37.986 -5.992 -37.794 1.00 42.53 175 LYS A N 1
ATOM 1385 C CA . LYS A 1 175 ? 38.376 -5.252 -39.020 1.00 42.53 175 LYS A CA 1
ATOM 1386 C C . LYS A 1 175 ? 39.376 -4.109 -38.810 1.00 42.53 175 LYS A C 1
ATOM 1388 O O . LYS A 1 175 ? 39.800 -3.499 -39.797 1.00 42.53 175 LYS A O 1
ATOM 1393 N N . LYS A 1 176 ? 39.743 -3.779 -37.568 1.00 43.84 176 LYS A N 1
ATOM 1394 C CA . LYS A 1 176 ? 40.722 -2.712 -37.295 1.00 43.84 176 LYS A CA 1
ATOM 1395 C C . LYS A 1 176 ? 42.180 -3.186 -37.342 1.00 43.84 176 LYS A C 1
ATOM 1397 O O . LYS A 1 176 ? 43.045 -2.346 -37.567 1.00 43.84 176 LYS A O 1
ATOM 1402 N N . GLU A 1 177 ? 42.457 -4.487 -37.235 1.00 44.59 177 GLU A N 1
ATOM 1403 C CA . GLU A 1 177 ? 43.839 -5.002 -37.248 1.00 44.59 177 GLU A CA 1
ATOM 1404 C C . GLU A 1 177 ? 44.416 -5.225 -38.662 1.00 44.59 177 GLU A C 1
ATOM 1406 O O . GLU A 1 177 ? 45.600 -4.986 -38.887 1.00 44.59 177 GLU A O 1
ATOM 1411 N N . GLU A 1 178 ? 43.608 -5.562 -39.675 1.00 41.06 178 GLU A N 1
ATOM 1412 C CA . GLU A 1 178 ? 44.145 -5.874 -41.017 1.00 41.06 178 GLU A CA 1
ATOM 1413 C C . GLU A 1 178 ? 44.580 -4.657 -41.854 1.00 41.06 178 GLU A C 1
ATOM 1415 O O . GLU A 1 178 ? 45.369 -4.800 -42.792 1.00 41.06 178 GLU A O 1
ATOM 1420 N N . LYS A 1 179 ? 44.124 -3.438 -41.532 1.00 37.25 179 LYS A N 1
ATOM 1421 C CA . LYS A 1 179 ? 44.574 -2.226 -42.250 1.00 37.25 179 LYS A CA 1
ATOM 1422 C C . LYS A 1 179 ? 45.934 -1.699 -41.774 1.00 37.25 179 LYS A C 1
ATOM 1424 O O . LYS A 1 179 ? 46.519 -0.876 -42.472 1.00 37.25 179 LYS A O 1
ATOM 1429 N N . GLY A 1 180 ? 46.455 -2.190 -40.646 1.00 36.62 180 GLY A N 1
ATOM 1430 C CA . GLY A 1 180 ? 47.787 -1.833 -40.140 1.00 36.62 180 GLY A CA 1
ATOM 1431 C C . GLY A 1 180 ? 48.937 -2.645 -40.749 1.00 36.62 180 GLY A C 1
ATOM 1432 O O . GLY A 1 180 ? 50.075 -2.189 -40.733 1.00 36.62 180 GLY A O 1
ATOM 1433 N N . ALA A 1 181 ? 48.665 -3.821 -41.330 1.00 43.09 181 ALA A N 1
ATOM 1434 C CA . ALA A 1 181 ? 49.710 -4.773 -41.725 1.00 43.09 181 ALA A CA 1
ATOM 1435 C C . ALA A 1 181 ? 50.180 -4.680 -43.194 1.00 43.09 181 ALA A C 1
ATOM 1437 O O . ALA A 1 181 ? 51.180 -5.297 -43.550 1.00 43.09 181 ALA A O 1
ATOM 1438 N N . LYS A 1 182 ? 49.509 -3.911 -44.069 1.00 39.34 182 LYS A N 1
ATOM 1439 C CA . LYS A 1 182 ? 49.866 -3.812 -45.507 1.00 39.34 182 LYS A CA 1
ATOM 1440 C C . LYS A 1 182 ? 50.610 -2.534 -45.927 1.00 39.34 182 LYS A C 1
ATOM 1442 O O . LYS A 1 182 ? 50.859 -2.353 -47.113 1.00 39.34 182 LYS A O 1
ATOM 1447 N N . GLY A 1 183 ? 50.993 -1.665 -44.988 1.00 36.78 183 GLY A N 1
ATOM 1448 C CA . GLY A 1 183 ? 51.708 -0.410 -45.286 1.00 36.78 183 GLY A CA 1
ATOM 1449 C C . GLY A 1 183 ? 53.236 -0.452 -45.148 1.00 36.78 183 GLY A C 1
ATOM 1450 O O . GLY A 1 183 ? 53.887 0.540 -45.452 1.00 36.78 183 GLY A O 1
ATOM 1451 N N . GLY A 1 184 ? 53.819 -1.559 -44.678 1.00 38.38 184 GLY A N 1
ATOM 1452 C CA . GLY A 1 184 ? 55.222 -1.614 -44.246 1.00 38.38 184 GLY A CA 1
ATOM 1453 C C . GLY A 1 184 ? 56.051 -2.700 -44.924 1.00 38.38 184 GLY A C 1
ATOM 1454 O O . GLY A 1 184 ? 56.679 -3.493 -44.235 1.00 38.38 184 GLY A O 1
ATOM 1455 N N . SER A 1 185 ? 56.043 -2.784 -46.255 1.00 42.75 185 SER A N 1
ATOM 1456 C CA . SER A 1 185 ? 57.086 -3.527 -46.977 1.00 42.75 185 SER A CA 1
ATOM 1457 C C . SER A 1 185 ? 57.170 -3.090 -48.439 1.00 42.75 185 SER A C 1
ATOM 145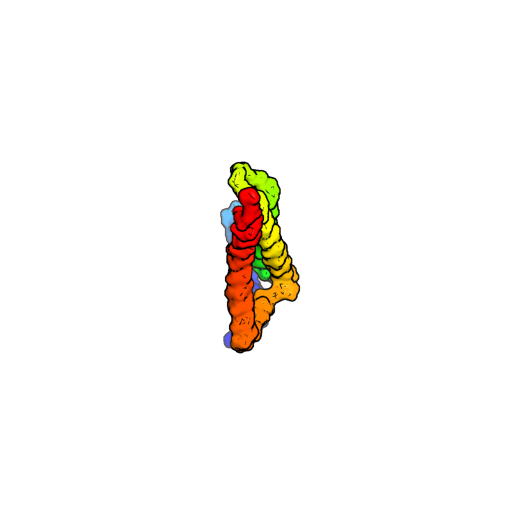9 O O . SER A 1 185 ? 56.541 -3.678 -49.313 1.00 42.75 185 SER A O 1
ATOM 1461 N N . SER A 1 186 ? 57.921 -2.020 -48.701 1.00 34.41 186 SER A N 1
ATOM 1462 C CA . SER A 1 186 ? 58.676 -1.841 -49.947 1.00 34.41 186 SER A CA 1
ATOM 1463 C C . SER A 1 186 ? 59.632 -0.659 -49.790 1.00 34.41 186 SER A C 1
ATOM 1465 O O . SER A 1 186 ? 59.192 0.439 -49.458 1.00 34.41 186 SER A O 1
ATOM 1467 N N . GLY A 1 187 ? 60.923 -0.888 -50.034 1.00 35.47 187 GLY A N 1
ATOM 1468 C CA . GLY A 1 187 ? 61.932 0.168 -50.146 1.00 35.47 187 GLY A CA 1
ATOM 1469 C C . GLY A 1 187 ? 63.195 -0.100 -49.338 1.00 35.47 187 GLY A C 1
ATOM 1470 O O . GLY A 1 187 ? 63.362 0.454 -48.257 1.00 35.47 187 GLY A O 1
ATOM 1471 N N . LYS A 1 188 ? 64.057 -0.967 -49.883 1.00 36.59 188 LYS A N 1
ATOM 1472 C CA . LYS A 1 188 ? 65.512 -0.805 -49.756 1.00 36.59 188 LYS A CA 1
ATOM 1473 C C . LYS A 1 188 ? 65.936 0.522 -50.377 1.00 36.59 188 LYS A C 1
ATOM 1475 O O . LYS A 1 188 ? 65.261 0.927 -51.350 1.00 36.59 188 LYS A O 1
#

pLDDT: mean 75.39, std 16.39, range [34.41, 97.0]

Sequence (188 aa):
MSVLKNFGFFDIILPFILIYALIFGILAKTQILGDPFEKDNEARARFVRSIISLISLSIAFLVVGAYNVVLRIQEFIPYAILYILSVFMLLVSMSAFYLPTGGQVKENEFENYRKVILVLSIIIFSILTLVSLGIISVQSIQSGLESGLNNEIIGLIIIFGFIGFVIYWITREGKKEEKGAKGGSSGK